Protein 5M04 (pdb70)

Foldseek 3Di:
DFDKFFKAKAKAKEFWAFWAWWAWDFDDDDPPDDGHTFIAKWAWTAFEKEFAAQLFAGPVVCVPHGYYYWYYTHYTDGRNRYTHYTHYHYHYDHAQKWKAFPVVRHTQDHRHDHGDMGTDKGTWAIKGYCNVVPVSDRDIGGTGGIDMTMIMIMGTHAAQEEEFFDPPLCVLLLLVLQAPDFTDMPDAPDDPLQWGKGWGDLDPSQIGIYTYLCSQCPCPPPPRVRNVVNVVVCLSHQEYEYRFALDDPVPDDRLVRSVVRLVVQCVVDVSSSVHHYAYEYEPCVVDDDVVSVVSVVVSCVSNVNDDDHYYAYSVPGRRSSVVVVVSSVSPSVCRRD

Nearest PDB structures (foldseek):
  5m04-assembly1_A  TM=1.003E+00  e=1.164E-77  Escherichia coli DH5[alpha]
  1lnz-assembly1_A  TM=9.015E-01  e=2.359E-41  Bacillus subtilis
  1lnz-assembly2_B  TM=9.063E-01  e=6.166E-40  Bacillus subtilis
  7bl6-assembly1_9  TM=5.003E-01  e=8.149E-52  Escherichia coli K-12
  7o9k-assembly1_G  TM=4.609E-01  e=7.692E-31  Homo sapiens

Radius of gyration: 28.8 Å; Cα contacts (8 Å, |Δi|>4): 887; chains: 1; bounding box: 55×54×91 Å

B-factor: mean 49.39, std 16.77, range [20.0, 138.81]

Secondary structure (DSSP, 8-state):
----EEEEEEEEEEEPPPPPPP---B---SSS-S--B-PPPPPPPPPEEEEE-TT---SGGGGT--EEEPPPPPPPBTTTBPPPPPPPEEEEE-TTEEEEETTT--EEEEE-STT-EEEEEPPPPPPPPGGGG--------PPPPPPEEEEEEEEE---SEEEE--TTSSHHHHHHHH-SB-PEEES-S-SSSPPPEEEEEEETTEEEEEEEHHHHHTTSSS-THHHHHHHHTGGG--EEEEEEESS-TTS--HHHHHHHHHHHHHHH-HHHHTS-EEEEEE-GGGS-HHHHHHHHHHHHHHTT--S--EE--TTT-TTHHHHHHHHHHHHHHS---

Organism: Escherichia coli (strain K12) (NCBI:txid83333)

InterPro domains:
  IPR006073 GTP binding domain [PF01926] (162-284)
  IPR006073 GTP binding domain [PR00326] (162-182)
  IPR006073 GTP binding domain [PR00326] (183-201)
  IPR006073 GTP binding domain [PR00326] (211-226)
  IPR006073 GTP binding domain [PR00326] (228-246)
  IPR006074 GTP1/OBG, conserved site [PS00905] (213-226)
  IPR006169 GTP1/OBG domain [PF01018] (4-157)
  IPR006169 GTP1/OBG domain [PS51883] (1-159)
  IPR014100 GTP-binding protein Obg/CgtA [MF_01454] (2-333)
  IPR014100 GTP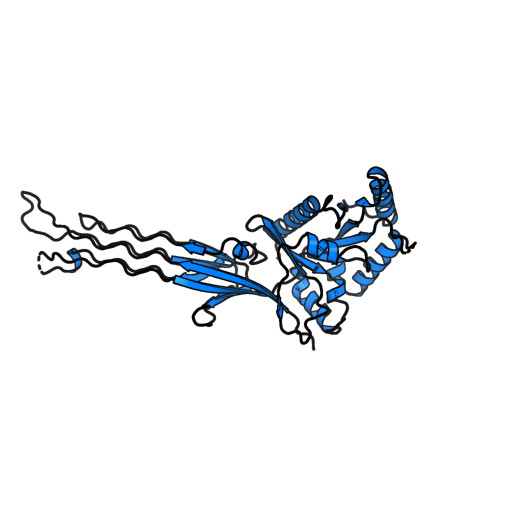-binding protein Obg/CgtA [PIRSF002401] (1-356)
  IPR014100 GTP-binding protein Obg/CgtA [TIGR02729] (3-331)
  IPR027417 P-loop containing nucleoside triphosphate hydrolase [G3DSA:3.40.50.300] (159-339)
  IPR027417 P-loop containing nucleoside triphosphate hydrolase [SSF52540] (151-336)
  IPR031167 OBG-type guanine nucleotide-binding (G) domain [PS51710] (160-333)
  IPR031167 OBG-type guanine nucleotide-binding (G) domain [cd01898] (160-332)
  IPR036726 GTP1/OBG domain superfamily [G3DSA:2.70.210.12] (1-158)
  IPR036726 GTP1/OBG domain superfamily [SSF82051] (2-157)
  IPR045086 OBG-type GTPase [PTHR11702] (2-325)

GO terms:
  GO:0022611 dormancy process (P, IDA)
  GO:0005737 cytoplasm (C, EXP)
  GO:0005515 protein binding (F, IPI)
  GO:0097216 guanosine tetraphosphate binding (F, IDA)
  GO:0005525 GTP binding (F, IDA)
  GO:0005829 cytosol (C, IDA)
  GO:0003924 GTPase activity (F, IDA)
  GO:0032561 guanyl ribonucleotide binding (F, IDA)
  GO:0043023 ribosomal large subunit binding (F, IDA)
  GO:0090071 negative regulation of ribosome biogenesis (P, IDA)
  GO:0000027 ribosomal large subunit assembly (P, IDA)
  GO:0019003 GDP binding (F, IDA)
  GO:0042255 ribosome assembly (P, IMP)
  GO:0007059 chromosome segregation (P, IMP)

CATH classification: 2.70.210.12 (+1 more: 3.40.50.300)

Solvent-accessible surface area: 17486 Å² total; per-residue (Å²): 108,15,103,6,65,16,19,0,52,7,45,3,48,0,18,3,4,64,2,0,34,5,24,59,19,31,128,191,91,181,178,91,128,109,35,12,24,6,1,2,12,6,4,32,0,0,11,0,59,0,33,1,21,97,88,20,22,9,0,2,23,21,75,129,101,108,62,25,146,11,92,109,1,97,71,12,48,56,191,51,67,65,9,138,120,2,157,54,40,53,4,86,0,4,60,41,0,102,0,25,12,76,72,91,54,99,70,56,16,56,0,94,133,90,31,50,106,35,67,2,0,68,2,2,148,64,0,68,0,0,25,142,70,140,139,100,23,153,116,85,52,88,17,61,109,12,49,136,61,83,0,40,0,40,10,89,8,49,10,2,0,0,0,7,4,62,106,127,3,13,25,63,66,4,2,163,62,18,34,49,15,138,3,100,43,24,86,23,114,115,127,86,157,48,21,34,11,0,1,3,73,21,70,88,116,82,9,5,1,1,0,17,1,40,24,12,37,118,35,94,52,23,31,83,34,10,0,107,74,23,46,151,53,13,110,67,1,20,0,0,3,2,2,10,27,0,54,20,168,122,72,63,73,10,19,110,19,1,126,74,19,30,65,106,11,91,186,75,13,121,95,0,15,91,42,58,41,41,1,0,0,4,58,18,68,121,31,86,166,90,77,1,75,102,62,0,94,60,10,0,124,52,43,56,50,173,90,141,44,25,44,1,0,4,88,77,38,111,26,12,138,103,0,5,103,51,1,5,68,47,8,98,122,56,80,50,186

Sequence (337 aa):
GSHMKFVDEASILVVAGDGGNGCVSFRREKYIPKGGPDGGDGGDGGDVWMEADENLNTLIDYRFEKSFRAERGQNGASRDCTGKRGKDVTIKVPVGTRVIDQGTGETMGDMTKHGQRLLVAKGGWHGLGNTRFKSTPRQKTNGTPGDKRELLLELMLLADVGMLGMPNNAGKSTFIRAVSAAKPKVADYPFTTLVPSLGVVRMDNEKSFVVADIPGLIEGAAEGAGLGIRFLKHLERCRVLLHLIDIDPIDGTDPVENARIIISELEKYSQDLATKPRWLVFNKIDLLDKVEAEEKAKAIAEALGWEDKYYLISAASGLGVKDLCWDVMTFIIENPVV

Structure (mmCIF, N/CA/C/O backbone):
data_5M04
#
_entry.id   5M04
#
_cell.length_a   64.590
_cell.length_b   83.000
_cell.length_c   177.460
_cell.angle_alpha   90.00
_cell.angle_beta   90.00
_cell.angle_gamma   90.00
#
_symmetry.space_group_name_H-M   'C 2 2 21'
#
loop_
_entity.id
_entity.type
_entity.pdbx_description
1 polymer 'GTPase ObgE/CgtA'
2 non-polymer "GUANOSINE-5'-DIPHOSPHATE"
3 non-polymer 'MAGNESIUM ION'
4 water water
#
loop_
_atom_site.group_PDB
_atom_site.id
_atom_site.type_symbol
_atom_site.label_atom_id
_atom_site.label_alt_id
_atom_site.label_comp_id
_atom_site.label_asym_id
_atom_site.label_entity_id
_atom_site.label_seq_id
_atom_site.pdbx_PDB_ins_code
_atom_site.Cartn_x
_atom_site.Cartn_y
_atom_site.Cartn_z
_atom_site.occupancy
_atom_site.B_iso_or_equiv
_atom_site.auth_seq_id
_atom_site.auth_comp_id
_atom_site.auth_asym_id
_atom_site.auth_atom_id
_atom_site.pdbx_PDB_model_num
ATOM 1 N N . GLY A 1 18 ? -28.379 32.985 -6.935 1.00 56.04 -2 GLY A N 1
ATOM 2 C CA . GLY A 1 18 ? -27.540 32.498 -5.790 1.00 58.82 -2 GLY A CA 1
ATOM 3 C C . GLY A 1 18 ? -26.035 32.507 -6.078 1.00 54.69 -2 GLY A C 1
ATOM 4 O O . GLY A 1 18 ? -25.573 33.286 -6.923 1.00 58.35 -2 GLY A O 1
ATOM 5 N N . SER A 1 19 ? -25.280 31.642 -5.384 1.00 49.84 -1 SER A N 1
ATOM 6 C CA . SER A 1 19 ? -23.804 31.628 -5.442 1.00 46.18 -1 SER A CA 1
ATOM 7 C C . SER A 1 19 ? -23.235 30.848 -6.613 1.00 47.85 -1 SER A C 1
ATOM 8 O O . SER A 1 19 ? -23.455 29.624 -6.728 1.00 39.76 -1 SER A O 1
ATOM 11 N N . HIS A 1 20 ? -22.465 31.540 -7.466 1.00 41.47 0 HIS A N 1
ATOM 12 C CA . HIS A 1 20 ? -21.815 30.891 -8.601 1.00 40.25 0 HIS A CA 1
ATOM 13 C C . HIS A 1 20 ? -20.295 31.163 -8.755 1.00 36.91 0 HIS A C 1
ATOM 14 O O . HIS A 1 20 ? -19.705 30.605 -9.652 1.00 40.67 0 HIS A O 1
ATOM 21 N N . MET A 1 21 ? -19.693 32.005 -7.911 1.00 32.71 1 MET A N 1
ATOM 22 C CA . MET A 1 21 ? -18.243 32.311 -7.972 1.00 36.77 1 MET A CA 1
ATOM 23 C C . MET A 1 21 ? -17.424 31.040 -8.140 1.00 37.68 1 MET A C 1
ATOM 24 O O . MET A 1 21 ? -17.629 30.094 -7.400 1.00 34.15 1 MET A O 1
ATOM 29 N N . LYS A 1 22 ? -16.497 31.044 -9.108 1.00 40.72 2 LYS A N 1
ATOM 30 C CA . LYS A 1 22 ? -15.543 29.939 -9.384 1.00 39.72 2 LYS A CA 1
ATOM 31 C C . LYS A 1 22 ? -14.169 30.556 -9.515 1.00 38.26 2 LYS A C 1
ATOM 32 O O . LYS A 1 22 ? -14.018 31.722 -9.922 1.00 36.03 2 LYS A O 1
ATOM 38 N N . PHE A 1 23 ? -13.161 29.780 -9.180 1.00 34.11 3 PHE A N 1
ATOM 39 C CA . PHE A 1 23 ? -11.769 30.189 -9.423 1.00 33.06 3 PHE A CA 1
ATOM 40 C C . PHE A 1 23 ? -11.184 29.332 -10.507 1.00 35.10 3 PHE A C 1
ATOM 41 O O . PHE A 1 23 ? -11.253 28.085 -10.457 1.00 37.08 3 PHE A O 1
ATOM 49 N N . VAL A 1 24 ? -10.695 29.991 -11.550 1.00 33.24 4 VAL A N 1
ATOM 50 C CA . VAL A 1 24 ? -10.227 29.310 -12.762 1.00 37.39 4 VAL A CA 1
ATOM 51 C C . VAL A 1 24 ? -8.719 29.548 -12.973 1.00 35.91 4 VAL A C 1
ATOM 52 O O . VAL A 1 24 ? -8.255 30.680 -12.999 1.00 36.94 4 VAL A O 1
ATOM 56 N N . ASP A 1 25 ? -7.974 28.461 -13.045 1.00 33.68 5 ASP A N 1
ATOM 57 C CA . ASP A 1 25 ? -6.553 28.502 -13.394 1.00 34.51 5 ASP A CA 1
ATOM 58 C C . ASP A 1 25 ? -6.503 28.452 -14.931 1.00 37.79 5 ASP A C 1
ATOM 59 O O . ASP A 1 25 ? -7.217 27.639 -15.533 1.00 35.32 5 ASP A O 1
ATOM 64 N N . GLU A 1 26 ? -5.684 29.306 -15.541 1.00 38.46 6 GLU A N 1
ATOM 65 C CA . GLU A 1 26 ? -5.522 29.360 -17.009 1.00 42.02 6 GLU A CA 1
ATOM 66 C C . GLU A 1 26 ? -4.057 29.369 -17.417 1.00 43.77 6 GLU A C 1
ATOM 67 O O . GLU A 1 26 ? -3.207 29.941 -16.706 1.00 43.08 6 GLU A O 1
ATOM 73 N N . ALA A 1 27 ? -3.763 28.712 -18.546 1.00 38.44 7 ALA A N 1
ATOM 74 C CA . ALA A 1 27 ? -2.463 28.797 -19.164 1.00 33.97 7 ALA A CA 1
ATOM 75 C C . ALA A 1 27 ? -2.641 28.696 -20.707 1.00 34.80 7 ALA A C 1
ATOM 76 O O . ALA A 1 27 ? -3.572 28.052 -21.204 1.00 33.58 7 ALA A O 1
ATOM 78 N N . SER A 1 28 ? -1.770 29.405 -21.422 1.00 36.40 8 SER A N 1
ATOM 79 C CA . SER A 1 28 ? -1.668 29.358 -22.895 1.00 32.76 8 SER A CA 1
ATOM 80 C C . SER A 1 28 ? -0.352 28.814 -23.263 1.00 33.96 8 SER A C 1
ATOM 81 O O . SER A 1 28 ? 0.688 29.325 -22.799 1.00 35.15 8 SER A O 1
ATOM 84 N N . ILE A 1 29 ? -0.336 27.762 -24.093 1.00 32.51 9 ILE A N 1
ATOM 85 C CA . ILE A 1 29 ? 0.903 27.124 -24.466 1.00 31.16 9 ILE A CA 1
ATOM 86 C C . ILE A 1 29 ? 0.888 26.858 -25.968 1.00 29.62 9 ILE A C 1
ATOM 87 O O . ILE A 1 29 ? -0.194 26.849 -26.579 1.00 33.04 9 ILE A O 1
ATOM 92 N N . LEU A 1 30 ? 2.077 26.622 -26.487 1.00 29.97 10 LEU A N 1
ATOM 93 C CA . LEU A 1 30 ? 2.272 26.288 -27.902 1.00 33.34 10 LEU A CA 1
ATOM 94 C C . LEU A 1 30 ? 2.717 24.833 -28.015 1.00 32.98 10 LEU A C 1
ATOM 95 O O . LEU A 1 30 ? 3.671 24.424 -27.371 1.00 37.48 10 LEU A O 1
ATOM 100 N N . VAL A 1 31 ? 2.036 24.084 -28.869 1.00 32.46 11 VAL A N 1
ATOM 101 C CA . VAL A 1 31 ? 2.411 22.710 -29.141 1.00 33.02 11 VAL A CA 1
ATOM 102 C C . VAL A 1 31 ? 2.741 22.558 -30.650 1.00 33.84 11 VAL A C 1
ATOM 103 O O . VAL A 1 31 ? 2.024 23.073 -31.511 1.00 36.11 11 VAL A O 1
ATOM 107 N N . VAL A 1 32 ? 3.844 21.891 -30.936 1.00 35.90 12 VAL A N 1
ATOM 108 C CA . VAL A 1 32 ? 4.321 21.750 -32.321 1.00 38.19 12 VAL A CA 1
ATOM 109 C C . VAL A 1 32 ? 4.746 20.309 -32.511 1.00 34.79 12 VAL A C 1
ATOM 110 O O . VAL A 1 32 ? 5.704 19.865 -31.920 1.00 38.41 12 VAL A O 1
ATOM 114 N N . ALA A 1 33 ? 4.015 19.588 -33.352 1.00 35.14 13 ALA A N 1
ATOM 115 C CA . ALA A 1 33 ? 4.377 18.215 -33.668 1.00 36.17 13 ALA A CA 1
ATOM 116 C C . ALA A 1 33 ? 5.550 18.216 -34.636 1.00 41.88 13 ALA A C 1
ATOM 117 O O . ALA A 1 33 ? 5.868 19.237 -35.266 1.00 41.70 13 ALA A O 1
ATOM 119 N N . GLY A 1 34 ? 6.181 17.062 -34.783 1.00 42.09 14 GLY A N 1
ATOM 120 C CA . GLY A 1 34 ? 7.338 16.952 -35.659 1.00 42.99 14 GLY A CA 1
ATOM 121 C C . GLY A 1 34 ? 6.899 16.888 -37.118 1.00 38.16 14 GLY A C 1
ATOM 122 O O . GLY A 1 34 ? 5.791 16.466 -37.401 1.00 37.55 14 GLY A O 1
ATOM 123 N N . ASP A 1 35 ? 7.752 17.360 -38.018 1.00 39.18 15 ASP A N 1
ATOM 124 C CA . ASP A 1 35 ? 7.513 17.174 -39.472 1.00 39.59 15 ASP A CA 1
ATOM 125 C C . ASP A 1 35 ? 7.829 15.717 -39.864 1.00 40.35 15 ASP A C 1
ATOM 126 O O . ASP A 1 35 ? 8.652 15.049 -39.233 1.00 41.25 15 ASP A O 1
ATOM 131 N N . GLY A 1 36 ? 7.176 15.243 -40.914 1.00 42.54 16 GLY A N 1
ATOM 132 C CA . GLY A 1 36 ? 7.560 13.973 -41.552 1.00 45.22 16 GLY A CA 1
ATOM 133 C C . GLY A 1 36 ? 8.994 14.022 -42.062 1.00 40.42 16 GLY A C 1
ATOM 134 O O . GLY A 1 36 ? 9.480 15.064 -42.429 1.00 39.34 16 GLY A O 1
ATOM 135 N N . GLY A 1 37 ? 9.677 12.890 -42.055 1.00 43.86 17 GLY A N 1
ATOM 136 C CA . GLY A 1 37 ? 10.983 12.771 -42.711 1.00 40.66 17 GLY A CA 1
ATOM 137 C C . GLY A 1 37 ? 10.751 12.642 -44.199 1.00 43.97 17 GLY A C 1
ATOM 138 O O . GLY A 1 37 ? 9.673 12.262 -44.638 1.00 42.98 17 GLY A O 1
ATOM 139 N N . ASN A 1 38 ? 11.773 12.946 -44.976 1.00 45.01 18 ASN A N 1
ATOM 140 C CA . ASN A 1 38 ? 11.645 12.950 -46.433 1.00 46.77 18 ASN A CA 1
ATOM 141 C C . ASN A 1 38 ? 11.915 11.585 -47.063 1.00 48.55 18 ASN A C 1
ATOM 142 O O . ASN A 1 38 ? 12.624 10.735 -46.510 1.00 46.92 18 ASN A O 1
ATOM 147 N N . GLY A 1 39 ? 11.337 11.376 -48.236 1.00 50.33 19 GLY A N 1
ATOM 148 C CA . GLY A 1 39 ? 11.642 10.200 -49.034 1.00 47.69 19 GLY A CA 1
ATOM 149 C C . GL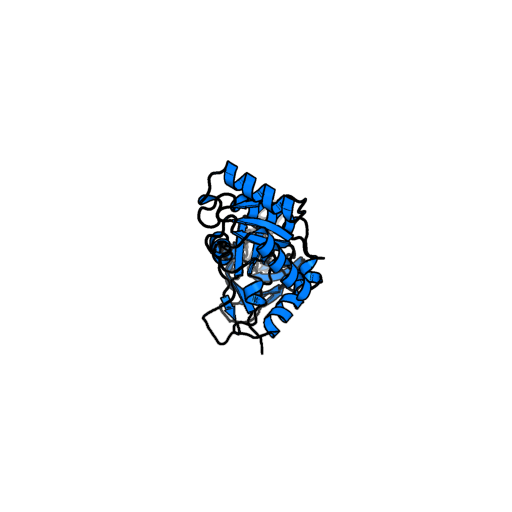Y A 1 39 ? 13.034 10.336 -49.629 1.00 49.80 19 GLY A C 1
ATOM 150 O O . GLY A 1 39 ? 13.610 11.437 -49.710 1.00 48.81 19 GLY A O 1
ATOM 151 N N . CYS A 1 40 ? 13.559 9.185 -50.033 1.00 54.83 20 CYS A N 1
ATOM 152 C CA . CYS A 1 40 ? 14.884 9.058 -50.590 1.00 54.78 20 CYS A CA 1
ATOM 153 C C . CYS A 1 40 ? 14.830 8.573 -52.052 1.00 47.92 20 CYS A C 1
ATOM 154 O O . CYS A 1 40 ? 14.003 7.734 -52.391 1.00 50.29 20 CYS A O 1
ATOM 157 N N . VAL A 1 41 ? 15.735 9.079 -52.887 1.00 52.80 21 VAL A N 1
ATOM 158 C CA . VAL A 1 41 ? 15.971 8.516 -54.247 1.00 60.89 21 VAL A CA 1
ATOM 159 C C . VAL A 1 41 ? 17.251 7.665 -54.302 1.00 62.69 21 VAL A C 1
ATOM 160 O O . VAL A 1 41 ? 18.357 8.208 -54.190 1.00 58.48 21 VAL A O 1
ATOM 164 N N . SER A 1 42 ? 17.100 6.357 -54.514 1.00 65.73 22 SER A N 1
ATOM 165 C CA . SER A 1 42 ? 18.243 5.467 -54.702 1.00 65.64 22 SER A CA 1
ATOM 166 C C . SER A 1 42 ? 17.933 4.276 -55.610 1.00 63.74 22 SER A C 1
ATOM 167 O O . SER A 1 42 ? 16.772 3.868 -55.768 1.00 55.23 22 SER A O 1
ATOM 170 N N . PHE A 1 43 ? 19.002 3.673 -56.147 1.00 68.14 23 PHE A N 1
ATOM 171 C CA . PHE A 1 43 ? 18.911 2.431 -56.944 1.00 63.47 23 PHE A CA 1
ATOM 172 C C . PHE A 1 43 ? 19.957 1.383 -56.538 1.00 65.86 23 PHE A C 1
ATOM 173 O O . PHE A 1 43 ? 21.091 1.742 -56.272 1.00 65.41 23 PHE A O 1
ATOM 181 N N . ARG A 1 44 ? 19.569 0.100 -56.503 1.00 72.46 24 ARG A N 1
ATOM 182 C CA . ARG A 1 44 ? 20.527 -1.028 -56.398 1.00 81.40 24 ARG A CA 1
ATOM 183 C C . ARG A 1 44 ? 21.259 -1.180 -57.753 1.00 76.96 24 ARG A C 1
ATOM 184 O O . ARG A 1 44 ? 20.648 -1.551 -58.743 1.00 64.71 24 ARG A O 1
ATOM 192 N N . ARG A 1 45 ? 22.543 -0.818 -57.787 1.00 79.49 25 ARG A N 1
ATOM 193 C CA . ARG A 1 45 ? 23.412 -1.015 -58.942 1.00 75.53 25 ARG A CA 1
ATOM 194 C C . ARG A 1 45 ? 24.483 -2.039 -58.521 1.00 79.57 25 ARG A C 1
ATOM 195 O O . ARG A 1 45 ? 25.582 -1.653 -58.141 1.00 86.82 25 ARG A O 1
ATOM 203 N N . GLU A 1 46 ? 24.145 -3.332 -58.541 1.00 70.32 26 GLU A N 1
ATOM 204 C CA . GLU A 1 46 ? 25.098 -4.404 -58.172 1.00 77.43 26 GLU A CA 1
ATOM 205 C C . GLU A 1 46 ? 25.518 -5.214 -59.420 1.00 69.34 26 GLU A C 1
ATOM 206 O O . GLU A 1 46 ? 24.718 -5.440 -60.319 1.00 69.55 26 GLU A O 1
ATOM 212 N N . LYS A 1 47 ? 26.773 -5.654 -59.444 1.00 71.37 27 LYS A N 1
ATOM 213 C CA . LYS A 1 47 ? 27.445 -6.160 -60.676 1.00 70.69 27 LYS A CA 1
ATOM 214 C C . LYS A 1 47 ? 26.809 -7.378 -61.411 1.00 70.95 27 LYS A C 1
ATOM 215 O O . LYS A 1 47 ? 26.715 -7.374 -62.652 1.00 68.18 27 LYS A O 1
ATOM 221 N N . TYR A 1 48 ? 26.402 -8.407 -60.664 1.00 62.48 28 TYR A N 1
ATOM 222 C CA . TYR A 1 48 ? 25.736 -9.623 -61.226 1.00 68.05 28 TYR A CA 1
ATOM 223 C C . TYR A 1 48 ? 24.259 -9.771 -60.829 1.00 78.25 28 TYR A C 1
ATOM 224 O O . TYR A 1 48 ? 23.612 -10.748 -61.195 1.00 82.92 28 TYR A O 1
ATOM 233 N N . ILE A 1 49 ? 23.744 -8.798 -60.079 1.00 98.43 29 ILE A N 1
ATOM 234 C CA . ILE A 1 49 ? 22.339 -8.719 -59.701 1.00 108.34 29 ILE A CA 1
ATOM 235 C C . ILE A 1 49 ? 21.768 -7.767 -60.784 1.00 115.73 29 ILE A C 1
ATOM 236 O O . ILE A 1 49 ? 21.954 -6.553 -60.702 1.00 112.71 29 ILE A O 1
ATOM 241 N N . PRO A 1 50 ? 21.087 -8.319 -61.814 1.00 132.40 30 PRO A N 1
ATOM 242 C CA . PRO A 1 50 ? 21.031 -7.730 -63.178 1.00 136.80 30 PRO A CA 1
ATOM 243 C C . PRO A 1 50 ? 20.357 -6.354 -63.432 1.00 138.81 30 PRO A C 1
ATOM 244 O O . PRO A 1 50 ? 20.833 -5.621 -64.306 1.00 137.54 30 PRO A O 1
ATOM 248 N N . LYS A 1 51 ? 19.280 -6.014 -62.714 1.00 138.13 31 LYS A N 1
ATOM 249 C CA . LYS A 1 51 ? 18.430 -4.835 -63.057 1.00 136.17 31 LYS A CA 1
ATOM 250 C C . LYS A 1 51 ? 18.867 -3.469 -62.472 1.00 129.27 31 LYS A C 1
ATOM 251 O O . LYS A 1 51 ? 19.816 -3.384 -61.693 1.00 127.89 31 LYS A O 1
ATOM 257 N N . GLY A 1 52 ? 18.158 -2.411 -62.885 1.00 126.79 32 GLY A N 1
ATOM 258 C CA . GLY A 1 52 ? 18.318 -1.053 -62.343 1.00 117.62 32 GLY A CA 1
ATOM 259 C C . GLY A 1 52 ? 17.795 -0.939 -60.917 1.00 113.30 32 GLY A C 1
ATOM 260 O O . GLY A 1 52 ? 18.532 -0.535 -60.032 1.00 114.45 32 GLY A O 1
ATOM 261 N N . GLY A 1 53 ? 16.518 -1.271 -60.709 1.00 106.45 33 GLY A N 1
ATOM 262 C CA . GLY A 1 53 ? 15.940 -1.477 -59.370 1.00 97.98 33 GLY A CA 1
ATOM 263 C C . GLY A 1 53 ? 15.859 -0.238 -58.479 1.00 90.63 33 GLY A C 1
ATOM 264 O O . GLY A 1 53 ? 16.862 0.142 -57.879 1.00 88.84 33 GLY A O 1
ATOM 265 N N . PRO A 1 54 ? 14.673 0.396 -58.369 1.00 83.04 34 PRO A N 1
ATOM 266 C CA . PRO A 1 54 ? 14.559 1.510 -57.406 1.00 84.15 34 PRO A CA 1
ATOM 267 C C . PRO A 1 54 ? 14.620 0.998 -55.959 1.00 74.94 34 PRO A C 1
ATOM 268 O O . PRO A 1 54 ? 14.001 -0.027 -55.647 1.00 69.10 34 PRO A O 1
ATOM 272 N N . ASP A 1 55 ? 15.368 1.682 -55.088 1.00 77.60 35 ASP A N 1
ATOM 273 C CA . ASP A 1 55 ? 15.487 1.234 -53.677 1.00 76.85 35 ASP A CA 1
ATOM 274 C C . ASP A 1 55 ? 15.525 2.324 -52.551 1.00 74.79 35 ASP A C 1
ATOM 275 O O . ASP A 1 55 ? 15.939 2.035 -51.418 1.00 64.79 35 ASP A O 1
ATOM 280 N N . GLY A 1 56 ? 15.069 3.544 -52.857 1.00 70.88 36 GLY A N 1
ATOM 281 C CA . GLY A 1 56 ? 14.979 4.632 -51.869 1.00 66.67 36 GLY A CA 1
ATOM 282 C C . GLY A 1 56 ? 13.830 4.389 -50.891 1.00 62.09 36 GLY A C 1
ATOM 283 O O . GLY A 1 56 ? 12.703 4.055 -51.297 1.00 54.47 36 GLY A O 1
ATOM 284 N N . GLY A 1 57 ? 14.121 4.518 -49.600 1.00 57.69 37 GLY A N 1
ATOM 285 C CA . GLY A 1 57 ? 13.117 4.281 -48.567 1.00 59.99 37 GLY A CA 1
ATOM 286 C C . GLY A 1 57 ? 12.255 5.511 -48.311 1.00 57.31 37 GLY A C 1
ATOM 287 O O . GLY A 1 57 ? 12.632 6.648 -48.642 1.00 44.94 37 GLY A O 1
ATOM 288 N N . ASP A 1 58 ? 11.090 5.254 -47.725 1.00 58.72 38 ASP A N 1
ATOM 289 C CA . ASP A 1 58 ? 10.214 6.303 -47.202 1.00 54.23 38 ASP A CA 1
ATOM 290 C C . ASP A 1 58 ? 10.834 6.946 -45.968 1.00 54.21 38 ASP A C 1
ATOM 291 O O . ASP A 1 58 ? 11.605 6.316 -45.255 1.00 52.08 38 ASP A O 1
ATOM 296 N N . GLY A 1 59 ? 10.506 8.215 -45.728 1.00 51.63 39 GLY A N 1
ATOM 297 C CA . GLY A 1 59 ? 10.763 8.843 -44.444 1.00 49.57 39 GLY A CA 1
ATOM 298 C C . GLY A 1 59 ? 9.987 8.199 -43.304 1.00 47.72 39 GLY A C 1
ATOM 299 O O . GLY A 1 59 ? 9.144 7.316 -43.500 1.00 51.87 39 GLY A O 1
ATOM 300 N N . GLY A 1 60 ? 10.299 8.651 -42.092 1.00 49.60 40 GLY A N 1
ATOM 301 C CA . GLY A 1 60 ? 9.486 8.369 -40.911 1.00 46.98 40 GLY A CA 1
ATOM 302 C C . GLY A 1 60 ? 8.459 9.476 -40.657 1.00 43.06 40 GLY A C 1
ATOM 303 O O . GLY A 1 60 ? 8.698 10.643 -41.003 1.00 44.52 40 GLY A O 1
ATOM 304 N N . ASP A 1 61 ? 7.320 9.099 -40.069 1.00 46.02 41 ASP A N 1
ATOM 305 C CA . ASP A 1 61 ? 6.288 10.066 -39.644 1.00 50.09 41 ASP A CA 1
ATOM 306 C C . ASP A 1 61 ? 6.856 10.949 -38.544 1.00 48.99 41 ASP A C 1
ATOM 307 O O . ASP A 1 61 ? 7.804 10.550 -37.869 1.00 48.24 41 ASP A O 1
ATOM 312 N N . GLY A 1 62 ? 6.308 12.160 -38.386 1.00 43.94 42 GLY A N 1
ATOM 313 C CA . GLY A 1 62 ? 6.759 13.033 -37.323 1.00 39.91 42 GLY A CA 1
ATOM 314 C C . GLY A 1 62 ? 6.160 12.640 -35.968 1.00 39.02 42 GLY A C 1
ATOM 315 O O . GLY A 1 62 ? 5.114 11.987 -35.907 1.00 40.87 42 GLY A O 1
ATOM 316 N N . GLY A 1 63 ? 6.794 13.073 -34.887 1.00 44.30 43 GLY A N 1
ATOM 317 C CA . GLY A 1 63 ? 6.266 12.794 -33.540 1.00 43.48 43 GLY A CA 1
ATOM 318 C C . GLY A 1 63 ? 5.046 13.659 -33.221 1.00 44.03 43 GLY A C 1
ATOM 319 O O . GLY A 1 63 ? 4.920 14.793 -33.723 1.00 44.25 43 GLY A O 1
ATOM 320 N N . ASP A 1 64 ? 4.171 13.109 -32.385 1.00 37.82 44 ASP A N 1
ATOM 321 C CA . ASP A 1 64 ? 2.925 13.721 -31.969 1.00 39.61 44 ASP A CA 1
ATOM 322 C C . ASP A 1 64 ? 3.092 14.458 -30.627 1.00 40.52 44 ASP A C 1
ATOM 323 O O . ASP A 1 64 ? 4.097 14.246 -29.904 1.00 41.08 44 ASP A O 1
ATOM 328 N N . VAL A 1 65 ? 2.158 15.364 -30.336 1.00 39.86 45 VAL A N 1
ATOM 329 C CA . VAL A 1 65 ? 2.048 15.975 -28.991 1.00 39.90 45 VAL A CA 1
ATOM 330 C C . VAL A 1 65 ? 0.729 15.530 -28.387 1.00 37.06 45 VAL A C 1
ATOM 331 O O . VAL A 1 65 ? -0.333 15.696 -28.982 1.00 39.25 45 VAL A O 1
ATOM 335 N N . TRP A 1 66 ? 0.816 14.946 -27.189 1.00 40.04 46 TRP A N 1
ATOM 336 C CA . TRP A 1 66 ? -0.302 14.431 -26.439 1.00 38.02 46 TRP A CA 1
ATOM 337 C C . TRP A 1 66 ? -0.390 15.172 -25.106 1.00 37.90 46 TRP A C 1
ATOM 338 O O . TRP A 1 66 ? 0.647 15.422 -24.483 1.00 40.79 46 TRP A O 1
ATOM 349 N N . MET A 1 67 ? -1.608 15.437 -24.655 1.00 37.32 47 MET A N 1
ATOM 350 C CA . MET A 1 67 ? -1.880 15.805 -23.254 1.00 41.94 47 MET A CA 1
ATOM 351 C C . MET A 1 67 ? -2.369 14.562 -22.499 1.00 38.52 47 MET A C 1
ATOM 352 O O . MET A 1 67 ? -3.213 13.832 -23.020 1.00 39.11 47 MET A O 1
ATOM 357 N N . GLU A 1 68 ? -1.945 14.393 -21.245 1.00 37.98 48 GLU A N 1
ATOM 358 C CA . GLU A 1 68 ? -2.317 13.241 -20.419 1.00 37.92 48 GLU A CA 1
ATOM 359 C C . GLU A 1 68 ? -2.700 13.735 -19.017 1.00 39.50 48 GLU A C 1
ATOM 360 O O . GLU A 1 68 ? -1.991 14.571 -18.439 1.00 39.56 48 GLU A O 1
ATOM 366 N N . ALA A 1 69 ? -3.879 13.343 -18.543 1.00 39.15 49 ALA A N 1
ATOM 367 C CA . ALA A 1 69 ? -4.376 13.724 -17.221 1.00 39.32 49 ALA A CA 1
ATOM 368 C C . ALA A 1 69 ? -3.580 12.967 -16.155 1.00 44.00 49 ALA A C 1
ATOM 369 O O . ALA A 1 69 ? -3.275 11.750 -16.308 1.00 43.11 49 ALA A O 1
ATOM 371 N N . ASP A 1 70 ? -3.210 13.681 -15.087 1.00 41.04 50 ASP A N 1
ATOM 372 C CA . ASP A 1 70 ? -2.387 13.091 -14.005 1.00 42.90 50 ASP A CA 1
ATOM 373 C C . ASP A 1 70 ? -2.985 13.580 -12.707 1.00 43.34 50 ASP A C 1
ATOM 374 O O . ASP A 1 70 ? -2.934 14.766 -12.409 1.00 36.24 50 ASP A O 1
ATOM 379 N N . GLU A 1 71 ? -3.525 12.644 -11.935 1.00 42.08 51 GLU A N 1
ATOM 380 C CA . GLU A 1 71 ? -4.259 12.904 -10.689 1.00 44.66 51 GLU A CA 1
ATOM 381 C C . GLU A 1 71 ? -3.347 13.469 -9.598 1.00 41.06 51 GLU A C 1
ATOM 382 O O . GLU A 1 71 ? -3.848 14.091 -8.680 1.00 48.60 51 GLU A O 1
ATOM 388 N N . ASN A 1 72 ? -2.037 13.280 -9.725 1.00 45.55 52 ASN A N 1
ATOM 389 C CA . ASN A 1 72 ? -1.056 13.849 -8.801 1.00 51.30 52 ASN A CA 1
ATOM 390 C C . ASN A 1 72 ? -0.744 15.319 -9.037 1.00 52.49 52 ASN A C 1
ATOM 391 O O . ASN A 1 72 ? -0.126 15.927 -8.187 1.00 48.79 52 ASN A O 1
ATOM 396 N N . LEU A 1 73 ? -1.109 15.886 -10.182 1.00 40.88 53 LEU A N 1
ATOM 397 C CA . LEU A 1 73 ? -0.954 17.344 -10.342 1.00 39.49 53 LEU A CA 1
ATOM 398 C C . LEU A 1 73 ? -2.145 18.111 -9.800 1.00 35.48 53 LEU A C 1
ATOM 399 O O . LEU A 1 73 ? -3.332 17.702 -9.940 1.00 38.34 53 LEU A O 1
ATOM 404 N N . ASN A 1 74 ? -1.883 19.280 -9.225 1.00 32.13 54 ASN A N 1
ATOM 405 C CA . ASN A 1 74 ? -2.941 20.075 -8.598 1.00 35.80 54 ASN A CA 1
ATOM 406 C C . ASN A 1 74 ? -3.297 21.331 -9.342 1.00 34.15 54 ASN A C 1
ATOM 407 O O . ASN A 1 74 ? -4.400 21.887 -9.186 1.00 32.81 54 ASN A O 1
ATOM 412 N N . THR A 1 75 ? -2.358 21.848 -10.112 1.00 29.96 55 THR A N 1
ATOM 413 C CA . THR A 1 75 ? -2.574 23.124 -10.798 1.00 30.53 55 THR A CA 1
ATOM 414 C C . THR A 1 75 ? -1.860 23.149 -12.174 1.00 29.49 55 THR A C 1
ATOM 415 O O . THR A 1 75 ? -1.075 22.247 -12.494 1.00 35.07 55 THR A O 1
ATOM 419 N N . LEU A 1 76 ? -2.092 24.207 -12.924 1.00 32.01 56 LEU A N 1
ATOM 420 C CA . LEU A 1 76 ? -1.460 24.416 -14.254 1.00 32.96 56 LEU A CA 1
ATOM 421 C C . LEU A 1 76 ? -0.277 25.392 -14.145 1.00 33.19 56 LEU A C 1
ATOM 422 O O . LEU A 1 76 ? 0.189 25.847 -15.161 1.00 32.43 56 LEU A O 1
ATOM 427 N N . ILE A 1 77 ? 0.218 25.644 -12.917 1.00 31.89 57 ILE A N 1
ATOM 428 C CA . ILE A 1 77 ? 1.215 26.671 -12.671 1.00 32.67 57 ILE A CA 1
ATOM 429 C C . ILE A 1 77 ? 2.509 26.469 -13.478 1.00 30.93 57 ILE A C 1
ATOM 430 O O . ILE A 1 77 ? 3.145 27.467 -13.882 1.00 31.19 57 ILE A O 1
ATOM 435 N N . ASP A 1 78 ? 2.910 25.234 -13.747 1.00 31.69 58 ASP A N 1
ATOM 436 C CA . ASP A 1 78 ? 4.192 25.028 -14.464 1.00 34.36 58 ASP A CA 1
ATOM 437 C C . ASP A 1 78 ? 4.103 25.576 -15.896 1.00 33.70 58 ASP A C 1
ATOM 438 O O . ASP A 1 78 ? 5.131 25.972 -16.458 1.00 36.18 58 ASP A O 1
ATOM 443 N N . TYR A 1 79 ? 2.883 25.654 -16.454 1.00 32.63 59 TYR A N 1
ATOM 444 C CA . TYR A 1 79 ? 2.655 26.162 -17.839 1.00 33.00 59 TYR A CA 1
ATOM 445 C C . TYR A 1 79 ? 2.590 27.672 -17.916 1.00 35.19 59 TYR A C 1
ATOM 446 O O . TYR A 1 79 ? 2.333 28.223 -18.973 1.00 37.05 59 TYR A O 1
ATOM 455 N N . ARG A 1 80 ? 2.811 28.345 -16.808 1.00 38.90 60 ARG A N 1
ATOM 456 C CA . ARG A 1 80 ? 3.046 29.786 -16.907 1.00 45.07 60 ARG A CA 1
ATOM 457 C C . ARG A 1 80 ? 4.506 30.040 -17.213 1.00 45.86 60 ARG A C 1
ATOM 458 O O . ARG A 1 80 ? 4.832 31.116 -17.650 1.00 44.86 60 ARG A O 1
ATOM 466 N N . PHE A 1 81 ? 5.362 29.043 -17.006 1.00 47.95 61 PHE A N 1
ATOM 467 C CA . PHE A 1 81 ? 6.784 29.221 -17.090 1.00 55.70 61 PHE A CA 1
ATOM 468 C C . PHE A 1 81 ? 7.352 28.474 -18.291 1.00 58.27 61 PHE A C 1
ATOM 469 O O . PHE A 1 81 ? 8.099 29.071 -19.053 1.00 58.71 61 PHE A O 1
ATOM 477 N N . GLU A 1 82 ? 7.018 27.197 -18.486 1.00 48.17 62 GLU A N 1
ATOM 478 C CA . GLU A 1 82 ? 7.329 26.567 -19.761 1.00 52.22 62 GLU A CA 1
ATOM 479 C C . GLU A 1 82 ? 6.068 26.505 -20.615 1.00 48.55 62 GLU A C 1
ATOM 480 O O . GLU A 1 82 ? 5.063 25.931 -20.224 1.00 44.55 62 GLU A O 1
ATOM 486 N N . LYS A 1 83 ? 6.150 27.154 -21.770 1.00 39.79 63 LYS A N 1
ATOM 487 C CA . LYS A 1 83 ? 5.027 27.499 -22.554 1.00 44.07 63 LYS A CA 1
ATOM 488 C C . LYS A 1 83 ? 5.087 26.905 -23.956 1.00 39.23 63 LYS A C 1
ATOM 489 O O . LYS A 1 83 ? 4.154 27.083 -24.646 1.00 39.49 63 LYS A O 1
ATOM 495 N N . SER A 1 84 ? 6.152 26.188 -24.335 1.00 41.89 64 SER A N 1
ATOM 496 C CA . SER A 1 84 ? 6.372 25.768 -25.701 1.00 43.53 64 SER A CA 1
ATOM 497 C C . SER A 1 84 ? 6.880 24.336 -25.695 1.00 39.79 64 SER A C 1
ATOM 498 O O . SER A 1 84 ? 7.803 23.973 -24.983 1.00 39.65 64 SER A O 1
ATOM 501 N N . PHE A 1 85 ? 6.268 23.522 -26.500 1.00 36.74 65 PHE A N 1
ATOM 502 C CA . PHE A 1 85 ? 6.562 22.070 -26.544 1.00 35.75 65 PHE A CA 1
ATOM 503 C C . PHE A 1 85 ? 6.704 21.670 -28.034 1.00 38.93 65 PHE A C 1
ATOM 504 O O . PHE A 1 85 ? 5.905 22.106 -28.877 1.00 37.83 65 PHE A O 1
ATOM 512 N N . ARG A 1 86 ? 7.742 20.895 -28.333 1.00 39.22 66 ARG A N 1
ATOM 513 C CA . ARG A 1 86 ? 8.116 20.506 -29.703 1.00 42.95 66 ARG A CA 1
ATOM 514 C C . ARG A 1 86 ? 8.471 19.042 -29.784 1.00 42.19 66 ARG A C 1
ATOM 515 O O . ARG A 1 86 ? 9.490 18.646 -29.229 1.00 43.78 66 ARG A O 1
ATOM 523 N N . ALA A 1 87 ? 7.654 18.243 -30.462 1.00 39.99 67 ALA A N 1
ATOM 524 C CA . ALA A 1 87 ? 8.023 16.839 -30.753 1.00 42.60 67 ALA A CA 1
ATOM 525 C C . ALA A 1 87 ? 9.032 16.744 -31.930 1.00 46.30 67 ALA A C 1
ATOM 526 O O . ALA A 1 87 ? 9.270 17.716 -32.638 1.00 46.48 67 ALA A O 1
ATOM 528 N N . GLU A 1 88 ? 9.591 15.556 -32.134 1.00 46.25 68 GLU A N 1
ATOM 529 C CA . GLU A 1 88 ? 10.781 15.355 -32.961 1.00 48.40 68 GLU A CA 1
ATOM 530 C C . GLU A 1 88 ? 10.397 15.058 -34.418 1.00 43.70 68 GLU A C 1
ATOM 531 O O . GLU A 1 88 ? 9.432 14.347 -34.684 1.00 45.21 68 GLU A O 1
ATOM 537 N N . ARG A 1 89 ? 11.130 15.654 -35.344 1.00 45.68 69 ARG A N 1
ATOM 538 C CA . ARG A 1 89 ? 11.006 15.360 -36.770 1.00 47.82 69 ARG A CA 1
ATOM 539 C C . ARG A 1 89 ? 11.306 13.895 -37.072 1.00 48.98 69 ARG A C 1
ATOM 540 O O . ARG A 1 89 ? 12.203 13.310 -36.477 1.00 49.21 69 ARG A O 1
ATOM 548 N N . GLY A 1 90 ? 10.549 13.314 -37.998 1.00 48.82 70 GLY A N 1
ATOM 549 C CA . GLY A 1 90 ? 10.842 11.971 -38.516 1.00 52.15 70 GLY A CA 1
ATOM 550 C C . GLY A 1 90 ? 12.170 11.928 -39.264 1.00 50.04 70 GLY A C 1
ATOM 551 O O . GLY A 1 90 ? 12.673 12.945 -39.744 1.00 49.83 70 GLY A O 1
ATOM 552 N N . GLN A 1 91 ? 12.743 10.738 -39.358 1.00 53.96 71 GLN A N 1
ATOM 553 C CA . GLN A 1 91 ? 14.022 10.558 -40.044 1.00 57.58 71 GLN A CA 1
ATOM 554 C C . GLN A 1 91 ? 13.817 10.445 -41.568 1.00 55.57 71 GLN A C 1
ATOM 555 O O . GLN A 1 91 ? 12.819 9.877 -42.026 1.00 50.83 71 GLN A O 1
ATOM 561 N N . ASN A 1 92 ? 14.765 10.958 -42.340 1.00 53.57 72 ASN A N 1
ATOM 562 C CA . ASN A 1 92 ? 14.791 10.675 -43.769 1.00 53.76 72 ASN A CA 1
ATOM 563 C C . ASN A 1 92 ? 14.975 9.191 -44.097 1.00 56.82 72 ASN A C 1
ATOM 564 O O . ASN A 1 92 ? 15.524 8.415 -43.306 1.00 62.17 72 ASN A O 1
ATOM 569 N N . GLY A 1 93 ? 14.456 8.808 -45.261 1.00 57.08 73 GLY A N 1
ATOM 570 C CA . GLY A 1 93 ? 14.699 7.498 -45.848 1.00 57.75 73 GLY A CA 1
ATOM 571 C C . GLY A 1 93 ? 16.160 7.371 -46.268 1.00 58.62 73 GLY A C 1
ATOM 572 O O . GLY A 1 93 ? 16.878 8.385 -46.403 1.00 57.84 73 GLY A O 1
ATOM 573 N N . ALA A 1 94 ? 16.605 6.123 -46.425 1.00 62.64 74 ALA A N 1
ATOM 574 C CA . ALA A 1 94 ? 17.945 5.796 -46.929 1.00 65.72 74 ALA A CA 1
ATOM 575 C C . ALA A 1 94 ? 17.866 4.657 -47.967 1.00 67.90 74 ALA A C 1
ATOM 576 O O . ALA A 1 94 ? 16.781 4.151 -48.275 1.00 57.97 74 ALA A O 1
ATOM 578 N N . SER A 1 95 ? 19.027 4.238 -48.472 1.00 75.35 75 SER A N 1
ATOM 579 C CA . SER A 1 95 ? 19.109 3.105 -49.406 1.00 74.34 75 SER A CA 1
ATOM 580 C C . SER A 1 95 ? 18.624 1.800 -48.799 1.00 73.79 75 SER A C 1
ATOM 581 O O . SER A 1 95 ? 18.410 1.701 -47.592 1.00 74.77 75 SER A O 1
ATOM 584 N N . ARG A 1 96 ? 18.479 0.801 -49.662 1.00 73.49 76 ARG A N 1
ATOM 585 C CA . ARG A 1 96 ? 18.035 -0.553 -49.302 1.00 75.97 76 ARG A CA 1
ATOM 586 C C . ARG A 1 96 ? 16.621 -0.522 -48.769 1.00 74.90 76 ARG A C 1
ATOM 587 O O . ARG A 1 96 ? 16.242 -1.324 -47.908 1.00 68.88 76 ARG A O 1
ATOM 595 N N . ASP A 1 97 ? 15.835 0.420 -49.283 1.00 79.39 77 ASP A N 1
ATOM 596 C CA . ASP A 1 97 ? 14.448 0.613 -48.841 1.00 81.96 77 ASP A CA 1
ATOM 597 C C . ASP A 1 97 ? 14.311 0.703 -47.308 1.00 68.82 77 ASP A C 1
ATOM 598 O O . ASP A 1 97 ? 13.337 0.227 -46.709 1.00 64.20 77 ASP A O 1
ATOM 603 N N . CYS A 1 98 ? 15.315 1.359 -46.718 1.00 64.21 78 CYS A N 1
ATOM 604 C CA . CYS A 1 98 ? 15.424 1.570 -45.291 1.00 69.02 78 CYS A CA 1
ATOM 605 C C . CYS A 1 98 ? 14.550 2.784 -44.934 1.00 64.96 78 CYS A C 1
ATOM 606 O O . CYS A 1 98 ? 14.910 3.935 -45.219 1.00 58.79 78 CYS A O 1
ATOM 609 N N . THR A 1 99 ? 13.404 2.505 -44.327 1.00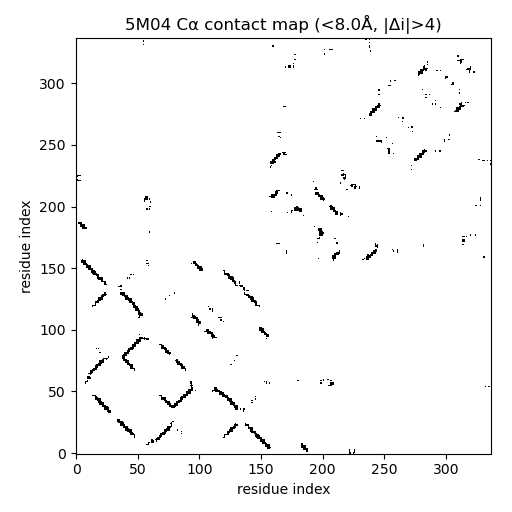 64.94 79 THR A N 1
ATOM 610 C CA . THR A 1 99 ? 12.460 3.540 -43.975 1.00 67.41 79 THR A CA 1
ATOM 611 C C . THR A 1 99 ? 12.924 4.264 -42.698 1.00 66.57 79 THR A C 1
ATOM 612 O O . THR A 1 99 ? 13.362 3.638 -41.737 1.00 67.41 79 THR A O 1
ATOM 616 N N . GLY A 1 100 ? 12.877 5.594 -42.725 1.00 62.83 80 GLY A N 1
ATOM 617 C CA . GLY A 1 100 ? 13.294 6.417 -41.594 1.00 61.09 80 GLY A CA 1
ATOM 618 C C . GLY A 1 100 ? 12.515 6.146 -40.311 1.00 53.93 80 GLY A C 1
ATOM 619 O O . GLY A 1 100 ? 11.321 5.782 -40.355 1.00 51.19 80 GLY A O 1
ATOM 620 N N . LYS A 1 101 ? 13.230 6.244 -39.186 1.00 59.77 81 LYS A N 1
ATOM 621 C CA . LYS A 1 101 ? 12.656 6.135 -37.833 1.00 65.05 81 LYS A CA 1
ATOM 622 C C . LYS A 1 101 ? 11.619 7.225 -37.619 1.00 59.31 81 LYS A C 1
ATOM 623 O O . LYS A 1 101 ? 11.867 8.391 -37.943 1.00 54.72 81 LYS A O 1
ATOM 629 N N . ARG A 1 102 ? 10.493 6.825 -37.049 1.00 55.38 82 ARG A N 1
ATOM 630 C CA . ARG A 1 102 ? 9.469 7.741 -36.576 1.00 56.45 82 ARG A CA 1
ATOM 631 C C . ARG A 1 102 ? 10.022 8.733 -35.565 1.00 54.97 82 ARG A C 1
ATOM 632 O O . ARG A 1 102 ? 10.870 8.382 -34.755 1.00 57.03 82 ARG A O 1
ATOM 640 N N . GLY A 1 103 ? 9.553 9.982 -35.614 1.00 55.90 83 GLY A N 1
ATOM 641 C CA . GLY A 1 103 ? 9.949 10.988 -34.617 1.00 48.04 83 GLY A CA 1
ATOM 642 C C . GLY A 1 103 ? 9.319 10.668 -33.253 1.00 47.40 83 GLY A C 1
ATOM 643 O O . GLY A 1 103 ? 8.181 10.196 -33.175 1.00 49.59 83 GLY A O 1
ATOM 644 N N . LYS A 1 104 ? 10.073 10.897 -32.188 1.00 51.00 84 LYS A N 1
ATOM 645 C CA . LYS A 1 104 ? 9.606 10.685 -30.803 1.00 54.64 84 LYS A CA 1
ATOM 646 C C . LYS A 1 104 ? 8.480 11.674 -30.365 1.00 51.29 84 LYS A C 1
ATOM 647 O O . LYS A 1 104 ? 8.574 12.874 -30.598 1.00 48.32 84 LYS A O 1
ATOM 653 N N . ASP A 1 105 ? 7.436 11.132 -29.734 1.00 49.81 85 ASP A N 1
ATOM 654 C CA . ASP A 1 105 ? 6.315 11.896 -29.136 1.00 52.75 85 ASP A CA 1
ATOM 655 C C . ASP A 1 105 ? 6.684 12.780 -27.929 1.00 49.25 85 ASP A C 1
ATOM 656 O O . ASP A 1 105 ? 7.737 12.649 -27.346 1.00 58.02 85 ASP A O 1
ATOM 661 N N . VAL A 1 106 ? 5.791 13.693 -27.589 1.00 51.33 86 VAL A N 1
ATOM 662 C CA . VAL A 1 106 ? 5.872 14.489 -26.365 1.00 46.12 86 VAL A CA 1
ATOM 663 C C . VAL A 1 106 ? 4.521 14.317 -25.687 1.00 44.70 86 VAL A C 1
ATOM 664 O O . VAL A 1 106 ? 3.463 14.429 -26.333 1.00 42.92 86 VAL A O 1
ATOM 668 N N . THR A 1 107 ? 4.558 14.004 -24.390 1.00 40.78 87 THR A N 1
ATOM 669 C CA . THR A 1 107 ? 3.389 13.995 -23.548 1.00 42.80 87 THR A CA 1
ATOM 670 C C . THR A 1 107 ? 3.489 15.132 -22.492 1.00 38.94 87 THR A C 1
ATOM 671 O O . THR A 1 107 ? 4.494 15.279 -21.861 1.00 44.61 87 THR A O 1
ATOM 675 N N . ILE A 1 108 ? 2.442 15.926 -22.380 1.00 40.52 88 ILE A N 1
ATOM 676 C CA . ILE A 1 108 ? 2.350 17.077 -21.462 1.00 43.14 88 ILE A CA 1
ATOM 677 C C . ILE A 1 108 ? 1.308 16.680 -20.440 1.00 36.57 88 ILE A C 1
ATOM 678 O O . ILE A 1 108 ? 0.156 16.437 -20.796 1.00 38.87 88 ILE A O 1
ATOM 683 N N . LYS A 1 109 ? 1.662 16.685 -19.160 1.00 37.03 89 LYS A N 1
ATOM 684 C CA . LYS A 1 109 ? 0.727 16.260 -18.095 1.00 37.33 89 LYS A CA 1
ATOM 685 C C . LYS A 1 109 ? 0.009 17.418 -17.444 1.00 34.73 89 LYS A C 1
ATOM 686 O O . LYS A 1 109 ? 0.601 18.454 -17.204 1.00 33.71 89 LYS A O 1
ATOM 692 N N . VAL A 1 110 ? -1.291 17.270 -17.245 1.00 32.08 90 VAL A N 1
ATOM 693 C CA . VAL A 1 110 ? -2.130 18.276 -16.670 1.00 35.35 90 VAL A CA 1
ATOM 694 C C . VAL A 1 110 ? -3.029 17.632 -15.594 1.00 36.13 90 VAL A C 1
ATOM 695 O O . VAL A 1 110 ? -3.228 16.392 -15.581 1.00 34.94 90 VAL A O 1
ATOM 699 N N . PRO A 1 111 ? -3.575 18.457 -14.700 1.00 33.29 91 PRO A N 1
ATOM 700 C CA . PRO A 1 111 ? -4.422 17.848 -13.684 1.00 34.47 91 PRO A CA 1
ATOM 701 C C . PRO A 1 111 ? -5.736 17.301 -14.299 1.00 38.38 91 PRO A C 1
ATOM 702 O O . PRO A 1 111 ? -6.252 17.827 -15.328 1.00 35.28 91 PRO A O 1
ATOM 706 N N . VAL A 1 112 ? -6.290 16.293 -13.629 1.00 40.98 92 VAL A N 1
ATOM 707 C CA . VAL A 1 112 ? -7.720 15.900 -13.865 1.00 37.70 92 VAL A CA 1
ATOM 708 C C . VAL A 1 112 ? -8.654 17.099 -13.665 1.00 37.17 92 VAL A C 1
ATOM 709 O O . VAL A 1 112 ? -8.559 17.841 -12.668 1.00 38.10 92 VAL A O 1
ATOM 713 N N . GLY A 1 113 ? -9.580 17.284 -14.598 1.00 33.58 93 GLY A N 1
ATOM 714 C CA . GLY A 1 113 ? -10.430 18.478 -14.682 1.00 38.88 93 GLY A CA 1
ATOM 715 C C . GLY A 1 113 ? -9.973 19.498 -15.745 1.00 37.23 93 GLY A C 1
ATOM 716 O O . GLY A 1 113 ? -10.674 20.446 -16.052 1.00 35.42 93 GLY A O 1
ATOM 717 N N . THR A 1 114 ? -8.784 19.328 -16.307 1.00 37.17 94 THR A N 1
ATOM 718 C CA . THR A 1 114 ? -8.309 20.322 -17.282 1.00 37.25 94 THR A CA 1
ATOM 719 C C . THR A 1 114 ? -9.121 20.247 -18.586 1.00 37.51 94 THR A C 1
ATOM 720 O O . THR A 1 114 ? -9.226 19.208 -19.177 1.00 37.64 94 THR A O 1
ATOM 724 N N . ARG A 1 115 ? -9.719 21.366 -18.970 1.00 35.57 95 ARG A N 1
ATOM 725 C CA . ARG A 1 115 ? -10.307 21.540 -20.301 1.00 38.80 95 ARG A CA 1
ATOM 726 C C . ARG A 1 115 ? -9.255 22.122 -21.253 1.00 36.23 95 ARG A C 1
ATOM 727 O O . ARG A 1 115 ? -8.554 23.114 -20.932 1.00 41.14 95 ARG A O 1
ATOM 735 N N . VAL A 1 116 ? -9.194 21.555 -22.455 1.00 38.47 96 VAL A N 1
ATOM 736 C CA . VAL A 1 116 ? -8.227 21.907 -23.454 1.00 41.46 96 VAL A CA 1
ATOM 737 C C . VAL A 1 116 ? -9.016 22.486 -24.607 1.00 44.25 96 VAL A C 1
ATOM 738 O O . VAL A 1 116 ? -9.830 21.778 -25.203 1.00 41.83 96 VAL A O 1
ATOM 742 N N . ILE A 1 117 ? -8.764 23.759 -24.887 1.00 40.74 97 ILE A N 1
ATOM 743 C CA . ILE A 1 117 ? -9.334 24.536 -25.982 1.00 41.87 97 ILE A CA 1
ATOM 744 C C . ILE A 1 117 ? -8.293 24.893 -27.093 1.00 44.56 97 ILE A C 1
ATOM 745 O O . ILE A 1 117 ? -7.138 25.215 -26.807 1.00 37.19 97 ILE A O 1
ATOM 750 N N . ASP A 1 118 ? -8.704 24.845 -28.370 1.00 43.11 98 ASP A N 1
ATOM 751 C CA . ASP A 1 118 ? -7.841 25.284 -29.480 1.00 38.72 98 ASP A CA 1
ATOM 752 C C . ASP A 1 118 ? -7.982 26.774 -29.573 1.00 40.61 98 ASP A C 1
ATOM 753 O O . ASP A 1 118 ? -9.050 27.255 -29.911 1.00 43.67 98 ASP A O 1
ATOM 758 N N . GLN A 1 119 ? -6.927 27.506 -29.243 1.00 39.72 99 GLN A N 1
ATOM 759 C CA . GLN A 1 119 ? -7.056 28.968 -29.141 1.00 48.97 99 GLN A CA 1
ATOM 760 C C . GLN A 1 119 ? -7.264 29.612 -30.523 1.00 55.43 99 GLN A C 1
ATOM 761 O O . GLN A 1 119 ? -7.918 30.631 -30.618 1.00 57.74 99 GLN A O 1
ATOM 767 N N . GLY A 1 120 ? -6.732 28.999 -31.584 1.00 57.41 100 GLY A N 1
ATOM 768 C CA . GLY A 1 120 ? -6.985 29.457 -32.955 1.00 58.39 100 GLY A CA 1
ATOM 769 C C . GLY A 1 120 ? -8.465 29.493 -33.319 1.00 59.14 100 GLY A C 1
ATOM 770 O O . GLY A 1 120 ? -8.965 30.509 -33.781 1.00 63.02 100 GLY A O 1
ATOM 771 N N . THR A 1 121 ? -9.168 28.401 -33.061 1.00 56.75 101 THR A N 1
ATOM 772 C CA . THR A 1 121 ? -10.570 28.245 -33.454 1.00 55.77 101 THR A CA 1
ATOM 773 C C . THR A 1 121 ? -11.566 28.457 -32.332 1.00 60.54 101 THR A C 1
ATOM 774 O O . THR A 1 121 ? -12.772 28.527 -32.579 1.00 69.25 101 THR A O 1
ATOM 778 N N . GLY A 1 122 ? -11.079 28.497 -31.096 1.00 56.98 102 GLY A N 1
ATOM 779 C CA . GLY A 1 122 ? -11.933 28.636 -29.928 1.00 54.43 102 GLY A CA 1
ATOM 780 C C . GLY A 1 122 ? -12.758 27.415 -29.573 1.00 53.50 102 GLY A C 1
ATOM 781 O O . GLY A 1 122 ? -13.599 27.484 -28.683 1.00 59.03 102 GLY A O 1
ATOM 782 N N . GLU A 1 123 ? -12.547 26.292 -30.231 1.00 50.84 103 GLU A N 1
ATOM 783 C CA . GLU A 1 123 ? -13.309 25.116 -29.878 1.00 56.12 103 GLU A CA 1
ATOM 784 C C . GLU A 1 123 ? -12.623 24.239 -28.771 1.00 53.97 103 GLU A C 1
ATOM 785 O O . GLU A 1 123 ? -11.378 24.101 -28.682 1.00 45.51 103 GLU A O 1
ATOM 791 N N . THR A 1 124 ? -13.465 23.611 -27.967 1.00 51.10 104 THR A N 1
ATOM 792 C CA . THR A 1 124 ? -13.024 22.677 -26.941 1.00 50.36 104 THR A CA 1
ATOM 793 C C . THR A 1 124 ? -12.567 21.403 -27.597 1.00 48.82 104 THR A C 1
ATOM 794 O O . THR A 1 124 ? -13.350 20.742 -28.269 1.00 52.98 104 THR A O 1
ATOM 798 N N . MET A 1 125 ? -11.303 21.048 -27.405 1.00 39.35 105 MET A N 1
ATOM 799 C CA . MET A 1 125 ? -10.758 19.837 -27.972 1.00 40.22 105 MET A CA 1
ATOM 800 C C . MET A 1 125 ? -11.071 18.648 -27.108 1.00 40.84 105 MET A C 1
ATOM 801 O O . MET A 1 125 ? -11.068 17.522 -27.592 1.00 46.63 105 MET A O 1
ATOM 806 N N . GLY A 1 126 ? -11.252 18.873 -25.814 1.00 44.24 106 GLY A N 1
ATOM 807 C CA . GLY A 1 126 ? -11.464 17.763 -24.874 1.00 44.83 106 GLY A CA 1
ATOM 808 C C . GLY A 1 126 ? -11.363 18.199 -23.413 1.00 45.57 106 GLY A C 1
ATOM 809 O O . GLY A 1 126 ? -10.861 19.293 -23.122 1.00 40.21 106 GLY A O 1
ATOM 810 N N . ASP A 1 127 ? -11.872 17.358 -22.518 1.00 44.61 107 ASP A N 1
ATOM 811 C CA . ASP A 1 127 ? -11.835 17.584 -21.062 1.00 50.11 107 ASP A CA 1
ATOM 812 C C . ASP A 1 127 ? -11.161 16.355 -20.477 1.00 53.65 107 ASP A C 1
ATOM 813 O O . ASP A 1 127 ? -11.512 15.210 -20.835 1.00 45.51 107 ASP A O 1
ATOM 818 N N . MET A 1 128 ? -10.159 16.589 -19.619 1.00 44.40 108 MET A N 1
ATOM 819 C CA . MET A 1 128 ? -9.329 15.535 -19.105 1.00 47.50 108 MET A CA 1
ATOM 820 C C . MET A 1 128 ? -9.971 15.141 -17.796 1.00 52.21 108 MET A C 1
ATOM 821 O O . MET A 1 128 ? -9.647 15.713 -16.753 1.00 48.81 108 MET A O 1
ATOM 826 N N . THR A 1 129 ? -10.862 14.147 -17.856 1.00 56.91 109 THR A N 1
ATOM 827 C CA . THR A 1 129 ? -11.673 13.717 -16.700 1.00 51.01 109 THR A CA 1
ATOM 828 C C . THR A 1 129 ? -11.197 12.459 -15.993 1.00 50.03 109 THR A C 1
ATOM 829 O O . THR A 1 129 ? -11.769 12.107 -14.983 1.00 52.63 109 THR A O 1
ATOM 833 N N . LYS A 1 130 ? -10.143 11.779 -16.438 1.00 52.43 110 LYS A N 1
ATOM 834 C CA . LYS A 1 130 ? -9.586 10.766 -15.564 1.00 52.90 110 LYS A CA 1
ATOM 835 C C . LYS A 1 130 ? -8.146 10.396 -15.759 1.00 52.74 110 LYS A C 1
ATOM 836 O O . LYS A 1 130 ? -7.580 10.520 -16.848 1.00 49.34 110 LYS A O 1
ATOM 842 N N . HIS A 1 131 ? -7.574 9.884 -14.675 1.00 45.80 111 HIS A N 1
ATOM 843 C CA . HIS A 1 131 ? -6.179 9.634 -14.606 1.00 46.80 111 HIS A CA 1
ATOM 844 C C . HIS A 1 131 ? -5.720 8.790 -15.783 1.00 51.31 111 HIS A C 1
ATOM 845 O O . HIS A 1 131 ? -6.379 7.812 -16.123 1.00 53.39 111 HIS A O 1
ATOM 852 N N . GLY A 1 132 ? -4.623 9.203 -16.427 1.00 43.21 112 GLY A N 1
ATOM 853 C CA . GLY A 1 132 ? -3.990 8.446 -17.529 1.00 41.84 112 GLY A CA 1
ATOM 854 C C . GLY A 1 132 ? -4.657 8.640 -18.882 1.00 42.02 112 GLY A C 1
ATOM 855 O O . GLY A 1 132 ? -4.133 8.195 -19.894 1.00 48.37 112 GLY A O 1
ATOM 856 N N . GLN A 1 133 ? -5.800 9.309 -18.905 1.00 42.09 113 GLN A N 1
ATOM 857 C CA . GLN A 1 133 ? -6.492 9.642 -20.146 1.00 48.85 113 GLN A CA 1
ATOM 858 C C . GLN A 1 133 ? -5.629 10.510 -21.055 1.00 53.47 113 GLN A C 1
ATOM 859 O O . GLN A 1 133 ? -5.008 11.471 -20.576 1.00 46.66 113 GLN A O 1
ATOM 865 N N . AR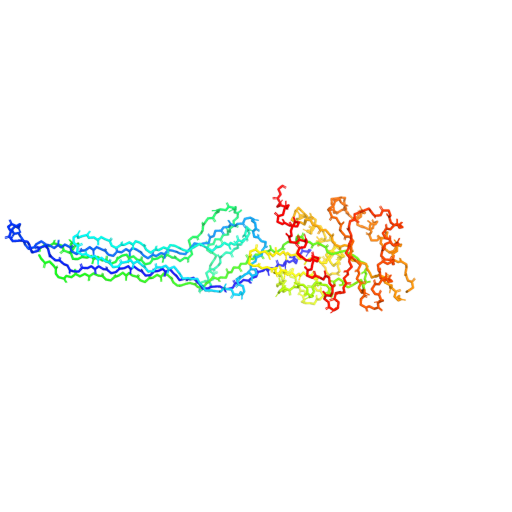G A 1 134 ? -5.620 10.214 -22.352 1.00 51.48 114 ARG A N 1
ATOM 866 C CA . ARG A 1 134 ? -4.760 10.926 -23.301 1.00 50.65 114 ARG A CA 1
ATOM 867 C C . ARG A 1 134 ? -5.555 11.651 -24.396 1.00 49.62 114 ARG A C 1
ATOM 868 O O . ARG A 1 134 ? -6.611 11.184 -24.819 1.00 49.28 114 ARG A O 1
ATOM 876 N N . LEU A 1 135 ? -5.061 12.818 -24.810 1.00 42.66 115 LEU A N 1
ATOM 877 C CA . LEU A 1 135 ? -5.706 13.648 -25.825 1.00 43.46 115 LEU A CA 1
ATOM 878 C C . LEU A 1 135 ? -4.638 14.073 -26.811 1.00 43.44 115 LEU A C 1
ATOM 879 O O . LEU A 1 135 ? -3.593 14.617 -26.433 1.00 41.58 115 LEU A O 1
ATOM 884 N N . LEU A 1 136 ? -4.876 13.780 -28.087 1.00 42.96 116 LEU A N 1
ATOM 885 C CA . LEU A 1 136 ? -3.961 14.144 -29.132 1.00 40.87 116 LEU A CA 1
ATOM 886 C C . LEU A 1 136 ? -4.163 15.629 -29.364 1.00 35.75 116 LEU A C 1
ATOM 887 O O . LEU A 1 136 ? -5.273 16.040 -29.629 1.00 42.97 116 LEU A O 1
ATOM 892 N N . VAL A 1 137 ? -3.130 16.446 -29.208 1.00 36.85 117 VAL A N 1
ATOM 893 C CA . VAL A 1 137 ? -3.323 17.906 -29.473 1.00 36.60 117 VAL A CA 1
ATOM 894 C C . VAL A 1 137 ? -2.502 18.480 -30.649 1.00 34.49 117 VAL A C 1
ATOM 895 O O . VAL A 1 137 ? -2.800 19.575 -31.122 1.00 37.56 117 VAL A O 1
ATOM 899 N N . ALA A 1 138 ? -1.442 17.810 -31.054 1.00 37.11 118 ALA A N 1
ATOM 900 C CA . ALA A 1 138 ? -0.749 18.121 -32.316 1.00 38.39 118 ALA A CA 1
ATOM 901 C C . ALA A 1 138 ? -0.350 16.838 -33.034 1.00 39.47 118 ALA A C 1
ATOM 902 O O . ALA A 1 138 ? 0.500 16.089 -32.560 1.00 38.41 118 ALA A O 1
ATOM 904 N N . LYS A 1 139 ? -0.947 16.628 -34.210 1.00 42.09 119 LYS A N 1
ATOM 905 C CA . LYS A 1 139 ? -0.645 15.460 -35.054 1.00 44.67 119 LYS A CA 1
ATOM 906 C C . LYS A 1 139 ? 0.624 15.728 -35.838 1.00 39.75 119 LYS A C 1
ATOM 907 O O . LYS A 1 139 ? 0.767 16.774 -36.511 1.00 41.63 119 LYS A O 1
ATOM 913 N N . GLY A 1 140 ? 1.542 14.778 -35.767 1.00 39.39 120 GLY A N 1
ATOM 914 C CA . GLY A 1 140 ? 2.796 14.835 -36.510 1.00 38.94 120 GLY A CA 1
ATOM 915 C C . GLY A 1 140 ? 2.606 14.759 -38.018 1.00 37.55 120 GLY A C 1
ATOM 916 O O . GLY A 1 140 ? 1.606 14.238 -38.509 1.00 37.43 120 GLY A O 1
ATOM 917 N N . GLY A 1 141 ? 3.576 15.301 -38.730 1.00 36.17 121 GLY A N 1
ATOM 918 C CA . GLY A 1 141 ? 3.557 15.238 -40.176 1.00 39.83 121 GLY A CA 1
ATOM 919 C C . GLY A 1 141 ? 3.635 13.803 -40.694 1.00 41.42 121 GLY A C 1
ATOM 920 O O . GLY A 1 141 ? 4.103 12.914 -40.010 1.00 41.57 121 GLY A O 1
ATOM 921 N N . TRP A 1 142 ? 3.198 13.607 -41.924 1.00 41.75 122 TRP A N 1
ATOM 922 C CA . TRP A 1 142 ? 3.281 12.311 -42.583 1.00 46.99 122 TRP A CA 1
ATOM 923 C C . TRP A 1 142 ? 4.596 12.157 -43.364 1.00 43.10 122 TRP A C 1
ATOM 924 O O . TRP A 1 142 ? 5.167 13.132 -43.869 1.00 39.98 122 TRP A O 1
ATOM 935 N N . HIS A 1 143 ? 5.085 10.920 -43.408 1.00 49.77 123 HIS A N 1
ATOM 936 C CA . HIS A 1 143 ? 6.301 10.549 -44.146 1.00 45.89 123 HIS A CA 1
ATOM 937 C C . HIS A 1 143 ? 6.276 10.948 -45.607 1.00 43.69 123 HIS A C 1
ATOM 938 O O . HIS A 1 143 ? 5.251 10.873 -46.251 1.00 42.86 123 HIS A O 1
ATOM 945 N N . GLY A 1 144 ? 7.409 11.420 -46.092 1.00 42.84 124 GLY A N 1
ATOM 946 C CA . GLY A 1 144 ? 7.699 11.467 -47.519 1.00 50.84 124 GLY A CA 1
ATOM 947 C C . GLY A 1 144 ? 7.842 10.067 -48.115 1.00 52.37 124 GLY A C 1
ATOM 948 O O . GLY A 1 144 ? 8.166 9.103 -47.400 1.00 46.34 124 GLY A O 1
ATOM 949 N N . LEU A 1 145 ? 7.598 9.978 -49.425 1.00 51.60 125 LEU A N 1
ATOM 950 C CA . LEU A 1 145 ? 7.661 8.718 -50.164 1.00 53.01 125 LEU A CA 1
ATOM 951 C C . LEU A 1 145 ? 8.977 8.650 -50.927 1.00 47.27 125 LEU A C 1
ATOM 952 O O . LEU A 1 145 ? 9.403 9.621 -51.553 1.00 44.72 125 LEU A O 1
ATOM 957 N N . GLY A 1 146 ? 9.644 7.504 -50.831 1.00 51.16 126 GLY A N 1
ATOM 958 C CA . GLY A 1 146 ? 10.890 7.286 -51.575 1.00 52.71 126 GLY A CA 1
ATOM 959 C C . GLY A 1 146 ? 10.547 6.832 -52.988 1.00 54.11 126 GLY A C 1
ATOM 960 O O . GLY A 1 146 ? 9.386 6.469 -53.262 1.00 51.92 126 GLY A O 1
ATOM 961 N N . ASN A 1 147 ? 11.551 6.813 -53.866 1.00 58.42 127 ASN A N 1
ATOM 962 C CA . ASN A 1 147 ? 11.308 6.462 -55.267 1.00 55.34 127 ASN A CA 1
ATOM 963 C C . ASN A 1 147 ? 10.708 5.079 -55.478 1.00 54.17 127 ASN A C 1
ATOM 964 O O . ASN A 1 147 ? 9.901 4.891 -56.368 1.00 58.55 127 ASN A O 1
ATOM 969 N N . THR A 1 148 ? 11.031 4.130 -54.630 1.00 56.72 128 THR A N 1
ATOM 970 C CA . THR A 1 148 ? 10.423 2.801 -54.741 1.00 63.78 128 THR A CA 1
ATOM 971 C C . THR A 1 148 ? 8.888 2.797 -54.901 1.00 71.70 128 THR A C 1
ATOM 972 O O . THR A 1 148 ? 8.339 1.941 -55.600 1.00 74.80 128 THR A O 1
ATOM 976 N N . ARG A 1 149 ? 8.213 3.772 -54.285 1.00 71.72 129 ARG A N 1
ATOM 977 C CA . ARG A 1 149 ? 6.753 3.957 -54.424 1.00 68.19 129 ARG A CA 1
ATOM 978 C C . ARG A 1 149 ? 6.273 4.459 -55.790 1.00 64.58 129 ARG A C 1
ATOM 979 O O . ARG A 1 149 ? 5.135 4.206 -56.180 1.00 65.35 129 ARG A O 1
ATOM 987 N N . PHE A 1 150 ? 7.137 5.136 -56.531 1.00 59.49 130 PHE A N 1
ATOM 988 C CA . PHE A 1 150 ? 6.808 5.619 -57.856 1.00 61.38 130 PHE A CA 1
ATOM 989 C C . PHE A 1 150 ? 7.019 4.575 -59.023 1.00 73.37 130 PHE A C 1
ATOM 990 O O . PHE A 1 150 ? 7.060 4.999 -60.178 1.00 78.42 130 PHE A O 1
ATOM 998 N N . LYS A 1 151 ? 7.122 3.255 -58.759 1.00 75.25 131 LYS A N 1
ATOM 999 C CA . LYS A 1 151 ? 7.638 2.255 -59.780 1.00 80.39 131 LYS A CA 1
ATOM 1000 C C . LYS A 1 151 ? 6.818 1.977 -61.112 1.00 84.16 131 LYS A C 1
ATOM 1001 O O . LYS A 1 151 ? 5.655 1.552 -61.045 1.00 81.77 131 LYS A O 1
ATOM 1007 N N . SER A 1 152 ? 7.442 2.244 -62.289 1.00 92.41 132 SER A N 1
ATOM 1008 C CA . SER A 1 152 ? 7.079 1.662 -63.638 1.00 88.19 132 SER A CA 1
ATOM 1009 C C . SER A 1 152 ? 8.082 2.005 -64.779 1.00 81.14 132 SER A C 1
ATOM 1010 O O . SER A 1 152 ? 9.181 2.542 -64.561 1.00 72.88 132 SER A O 1
ATOM 1013 N N . THR A 1 157 ? 12.362 2.731 -63.431 1.00 64.75 137 THR A N 1
ATOM 1014 C CA . THR A 1 157 ? 13.412 3.488 -62.727 1.00 66.75 137 THR A CA 1
ATOM 1015 C C . THR A 1 157 ? 13.043 4.991 -62.375 1.00 74.26 137 THR A C 1
ATOM 1016 O O . THR A 1 157 ? 13.713 5.959 -62.834 1.00 62.45 137 THR A O 1
ATOM 1020 N N . PRO A 1 158 ? 12.014 5.201 -61.513 1.00 64.50 138 PRO A N 1
ATOM 1021 C CA . PRO A 1 158 ? 11.602 6.592 -61.135 1.00 60.31 138 PRO A CA 1
ATOM 1022 C C . PRO A 1 158 ? 12.655 7.364 -60.304 1.00 56.50 138 PRO A C 1
ATOM 1023 O O . PRO A 1 158 ? 13.212 6.827 -59.337 1.00 57.32 138 PRO A O 1
ATOM 1027 N N . ARG A 1 159 ? 12.961 8.595 -60.711 1.00 53.93 139 ARG A N 1
ATOM 1028 C CA . ARG A 1 159 ? 13.837 9.494 -59.938 1.00 51.92 139 ARG A CA 1
ATOM 1029 C C . ARG A 1 159 ? 13.060 10.483 -59.004 1.00 55.77 139 ARG A C 1
ATOM 1030 O O . ARG A 1 159 ? 13.637 11.459 -58.522 1.00 48.73 139 ARG A O 1
ATOM 1038 N N . GLN A 1 160 ? 11.760 10.272 -58.780 1.00 58.60 140 GLN A N 1
ATOM 1039 C CA . GLN A 1 160 ? 11.012 11.172 -57.863 1.00 60.88 140 GLN A CA 1
ATOM 1040 C C . GLN A 1 160 ? 10.920 10.655 -56.435 1.00 51.47 140 GLN A C 1
ATOM 1041 O O . GLN A 1 160 ? 10.696 9.458 -56.200 1.00 55.08 140 GLN A O 1
ATOM 1047 N N . LYS A 1 161 ? 11.046 11.591 -55.494 1.00 49.31 141 LYS A N 1
ATOM 1048 C CA . LYS A 1 161 ? 10.630 11.401 -54.090 1.00 49.56 141 LYS A CA 1
ATOM 1049 C C . LYS A 1 161 ? 9.779 12.592 -53.586 1.00 49.69 141 LYS A C 1
ATOM 1050 O O . LYS A 1 161 ? 9.853 13.687 -54.147 1.00 44.67 141 LYS A O 1
ATOM 1056 N N . THR A 1 162 ? 9.008 12.360 -52.519 1.00 47.12 142 THR A N 1
ATOM 1057 C CA . THR A 1 162 ? 8.310 13.455 -51.801 1.00 48.54 142 THR A CA 1
ATOM 1058 C C . THR A 1 162 ? 8.871 13.753 -50.415 1.00 44.18 142 THR A C 1
ATOM 1059 O O . THR A 1 162 ? 9.518 12.902 -49.793 1.00 45.98 142 THR A O 1
ATOM 1063 N N . ASN A 1 163 ? 8.653 14.992 -49.982 1.00 41.56 143 ASN A N 1
ATOM 1064 C CA . ASN A 1 163 ? 9.015 15.455 -48.649 1.00 45.46 143 ASN A CA 1
ATOM 1065 C C . ASN A 1 163 ? 7.929 15.110 -47.627 1.00 42.99 143 ASN A C 1
ATOM 1066 O O . ASN A 1 163 ? 6.755 14.906 -47.972 1.00 46.15 143 ASN A O 1
ATOM 1071 N N . GLY A 1 164 ? 8.324 14.993 -46.365 1.00 43.20 144 GLY A N 1
ATOM 1072 C CA . GLY A 1 164 ? 7.362 14.787 -45.318 1.00 44.81 144 GLY A CA 1
ATOM 1073 C C . GLY A 1 164 ? 6.512 16.038 -45.145 1.00 42.37 144 GLY A C 1
ATOM 1074 O O . GLY A 1 164 ? 6.947 17.141 -45.482 1.00 46.04 144 GLY A O 1
ATOM 1075 N N . THR A 1 165 ? 5.294 15.866 -44.666 1.00 41.59 145 THR A N 1
ATOM 1076 C CA . THR A 1 165 ? 4.386 17.014 -44.462 1.00 39.36 145 THR A CA 1
ATOM 1077 C C . THR A 1 165 ? 4.648 17.694 -43.100 1.00 42.13 145 THR A C 1
ATOM 1078 O O . THR A 1 165 ? 5.308 17.126 -42.236 1.00 38.31 145 THR A O 1
ATOM 1082 N N . PRO A 1 166 ? 4.182 18.946 -42.924 1.00 41.45 146 PRO A N 1
ATOM 1083 C CA . PRO A 1 166 ? 4.564 19.616 -41.675 1.00 40.35 146 PRO A CA 1
ATOM 1084 C C . PRO A 1 166 ? 3.768 19.117 -40.458 1.00 37.34 146 PRO A C 1
ATOM 1085 O O . PRO A 1 166 ? 2.613 18.726 -40.593 1.00 38.78 146 PRO A O 1
ATOM 1089 N N . GLY A 1 167 ? 4.384 19.152 -39.277 1.00 39.29 147 GLY A N 1
ATOM 1090 C CA . GLY A 1 167 ? 3.651 18.877 -38.035 1.00 37.96 147 GLY A CA 1
ATOM 1091 C C . GLY A 1 167 ? 2.653 19.963 -37.673 1.00 34.65 147 GLY A C 1
ATOM 1092 O O . GLY A 1 167 ? 2.889 21.133 -37.976 1.00 38.12 147 GLY A O 1
ATOM 1093 N N . ASP A 1 168 ? 1.535 19.593 -37.053 1.00 39.12 148 ASP A N 1
ATOM 1094 C CA . ASP A 1 168 ? 0.572 20.610 -36.538 1.00 40.32 148 ASP A CA 1
ATOM 1095 C C . ASP A 1 168 ? 1.279 21.589 -35.622 1.00 40.00 148 ASP A C 1
ATOM 1096 O O . ASP A 1 168 ? 2.194 21.205 -34.881 1.00 43.61 148 ASP A O 1
ATOM 1101 N N . LYS A 1 169 ? 0.885 22.853 -35.723 1.00 40.80 149 LYS A N 1
ATOM 1102 C CA . LYS A 1 169 ? 1.294 23.907 -34.789 1.00 42.19 149 LYS A CA 1
ATOM 1103 C C . LYS A 1 169 ? -0.005 24.496 -34.263 1.00 40.92 149 LYS A C 1
ATOM 1104 O O . LYS A 1 169 ? -0.817 24.937 -35.034 1.00 38.26 149 LYS A O 1
ATOM 1110 N N . ARG A 1 170 ? -0.201 24.474 -32.939 1.00 37.29 150 ARG A N 1
ATOM 1111 C CA . ARG A 1 170 ? -1.435 24.873 -32.334 1.00 39.15 150 ARG A CA 1
ATOM 1112 C C . ARG A 1 170 ? -1.168 25.578 -30.985 1.00 35.59 150 ARG A C 1
ATOM 1113 O O . ARG A 1 170 ? -0.328 25.126 -30.210 1.00 36.57 150 ARG A O 1
ATOM 1121 N N . GLU A 1 171 ? -1.852 26.685 -30.757 1.00 34.87 151 GLU A N 1
ATOM 1122 C CA . GLU A 1 171 ? -1.927 27.315 -29.465 1.00 38.08 151 GLU A CA 1
ATOM 1123 C C . GLU A 1 171 ? -3.120 26.762 -28.698 1.00 33.29 151 GLU A C 1
ATOM 1124 O O . GLU A 1 171 ? -4.246 26.744 -29.208 1.00 37.76 151 GLU A O 1
ATOM 1130 N N . LEU A 1 172 ? -2.879 26.334 -27.443 1.00 34.95 152 LEU A N 1
ATOM 1131 C CA . LEU A 1 172 ? -3.929 25.769 -26.612 1.00 36.85 152 LEU A CA 1
ATOM 1132 C C . LEU A 1 172 ? -4.166 26.661 -25.433 1.00 35.76 152 LEU A C 1
ATOM 1133 O O . LEU A 1 172 ? -3.201 27.209 -24.870 1.00 35.97 152 LEU A O 1
ATOM 1138 N N . LEU A 1 173 ? -5.432 26.816 -25.094 1.00 33.88 153 LEU A N 1
ATOM 1139 C CA . LEU A 1 173 ? -5.889 27.439 -23.861 1.00 38.01 153 LEU A CA 1
ATOM 1140 C C . LEU A 1 173 ? -6.288 26.303 -22.920 1.00 36.83 153 LEU A C 1
ATOM 1141 O O . LEU A 1 173 ? -7.099 25.449 -23.291 1.00 35.44 153 LEU A O 1
ATOM 1146 N N . LEU A 1 174 ? -5.707 26.306 -21.719 1.00 37.30 154 LEU A N 1
ATOM 1147 C CA . LEU A 1 174 ? -5.896 25.250 -20.737 1.00 38.13 154 LEU A CA 1
ATOM 1148 C C . LEU A 1 174 ? -6.603 25.905 -19.576 1.00 39.30 154 LEU A C 1
ATOM 1149 O O . LEU A 1 174 ? -6.172 26.966 -19.152 1.00 38.10 154 LEU A O 1
ATOM 1154 N N . GLU A 1 175 ? -7.703 25.305 -19.099 1.00 36.15 155 GLU A N 1
ATOM 1155 C CA . GLU A 1 175 ? -8.572 25.914 -18.041 1.00 39.85 155 GLU A CA 1
ATOM 1156 C C . GLU A 1 175 ? -8.904 24.879 -16.977 1.00 36.54 155 GLU A C 1
ATOM 1157 O O . GLU A 1 175 ? -9.176 23.740 -17.299 1.00 38.50 155 GLU A O 1
ATOM 1163 N N . LEU A 1 176 ? -8.826 25.264 -15.714 1.00 36.07 156 LEU A N 1
ATOM 1164 C CA . LEU A 1 176 ? -8.982 24.287 -14.658 1.00 34.83 156 LEU A CA 1
ATOM 1165 C C . LEU A 1 176 ? -9.642 24.977 -13.498 1.00 33.34 156 LEU A C 1
ATOM 1166 O O . LEU A 1 176 ? -9.130 26.014 -13.028 1.00 34.50 156 LEU A O 1
ATOM 1171 N N . MET A 1 177 ? -10.818 24.471 -13.073 1.00 31.58 157 MET A N 1
ATOM 1172 C CA . MET A 1 177 ? -11.507 25.027 -11.902 1.00 33.65 157 MET A CA 1
ATOM 1173 C C . MET A 1 177 ? -10.748 24.585 -10.672 1.00 32.13 157 MET A C 1
ATOM 1174 O O . MET A 1 177 ? -10.562 23.392 -10.473 1.00 34.47 157 MET A O 1
ATOM 1179 N N . LEU A 1 178 ? -10.365 25.520 -9.823 1.00 30.90 158 LEU A N 1
ATOM 1180 C CA . LEU A 1 178 ? -9.485 25.237 -8.704 1.00 32.63 158 LEU A CA 1
ATOM 1181 C C . LEU A 1 178 ? -10.339 25.017 -7.445 1.00 35.41 158 LEU A C 1
ATOM 1182 O O . LEU A 1 178 ? -11.310 25.724 -7.234 1.00 35.31 158 LEU A O 1
ATOM 1187 N N . LEU A 1 179 ? -9.938 24.063 -6.633 1.00 31.68 159 LEU A N 1
ATOM 1188 C CA . LEU A 1 179 ? -10.526 23.742 -5.337 1.00 32.03 159 LEU A CA 1
ATOM 1189 C C . LEU A 1 179 ? -9.384 23.776 -4.314 1.00 35.05 159 LEU A C 1
ATOM 1190 O O . LEU A 1 179 ? -8.239 23.303 -4.608 1.00 33.95 159 LEU A O 1
ATOM 1195 N N . ALA A 1 180 ? -9.677 24.222 -3.100 1.00 31.72 160 ALA A N 1
ATOM 1196 C CA . ALA A 1 180 ? -8.653 24.328 -2.068 1.00 32.15 160 ALA A CA 1
ATOM 1197 C C . ALA A 1 180 ? -8.035 22.983 -1.688 1.00 30.48 160 ALA A C 1
ATOM 1198 O O . ALA A 1 180 ? -8.727 22.026 -1.342 1.00 31.00 160 ALA A O 1
ATOM 1200 N N . ASP A 1 181 ? -6.720 22.940 -1.731 1.00 29.80 161 ASP A N 1
ATOM 1201 C CA . ASP A 1 181 ? -5.935 21.870 -1.072 1.00 29.54 161 ASP A CA 1
ATOM 1202 C C . ASP A 1 181 ? -5.632 22.154 0.392 1.00 29.72 161 ASP A C 1
ATOM 1203 O O . ASP A 1 181 ? -5.463 21.228 1.202 1.00 28.16 161 ASP A O 1
ATOM 1208 N N . VAL A 1 182 ? -5.449 23.435 0.737 1.00 29.71 162 VAL A N 1
ATOM 1209 C CA . VAL A 1 182 ? -4.984 23.855 2.050 1.00 28.77 162 VAL A CA 1
ATOM 1210 C C . VAL A 1 182 ? -5.883 25.059 2.445 1.00 31.20 162 VAL A C 1
ATOM 1211 O O . VAL A 1 182 ? -6.106 25.920 1.619 1.00 31.00 162 VAL A O 1
ATOM 1215 N N . GLY A 1 183 ? -6.424 25.046 3.660 1.00 31.31 163 GLY A N 1
ATOM 1216 C CA . GLY A 1 183 ? -7.247 26.127 4.164 1.00 32.00 163 GLY A CA 1
ATOM 1217 C C . GLY A 1 183 ? -6.600 26.910 5.276 1.00 31.04 163 GLY A C 1
ATOM 1218 O O . GLY A 1 183 ? -6.071 26.329 6.195 1.00 32.70 163 GLY A O 1
ATOM 1219 N N . MET A 1 184 ? -6.645 28.252 5.215 1.00 29.63 164 MET A N 1
ATOM 1220 C CA . MET A 1 184 ? -6.251 29.071 6.340 1.00 30.45 164 MET A CA 1
ATOM 1221 C C . MET A 1 184 ? -7.427 29.387 7.200 1.00 34.38 164 MET A C 1
ATOM 1222 O O . MET A 1 184 ? -8.479 29.780 6.689 1.00 35.46 164 MET A O 1
ATOM 1227 N N . LEU A 1 185 ? -7.196 29.302 8.501 1.00 33.47 165 LEU A N 1
ATOM 1228 C CA . LEU A 1 185 ? -8.091 29.668 9.567 1.00 37.46 165 LEU A CA 1
ATOM 1229 C C . LEU A 1 185 ? -7.433 30.718 10.407 1.00 37.47 165 LEU A C 1
ATOM 1230 O O . LEU A 1 185 ? -6.203 30.829 10.477 1.00 34.55 165 LEU A O 1
ATOM 1235 N N . GLY A 1 186 ? -8.253 31.469 11.102 1.00 38.72 166 GLY A N 1
ATOM 1236 C CA . GLY A 1 186 ? -7.726 32.416 12.054 1.00 37.74 166 GLY A CA 1
ATOM 1237 C C . GLY A 1 186 ? -8.585 33.660 12.126 1.00 39.99 166 GLY A C 1
ATOM 1238 O O . GLY A 1 186 ? -9.382 33.950 11.225 1.00 41.66 166 GLY A O 1
ATOM 1239 N N . MET A 1 187 ? -8.376 34.387 13.207 1.00 44.23 167 MET A N 1
ATOM 1240 C CA . MET A 1 187 ? -9.020 35.666 13.480 1.00 43.22 167 MET A CA 1
ATOM 1241 C C . MET A 1 187 ? -8.694 36.712 12.428 1.00 43.23 167 MET A C 1
ATOM 1242 O O . MET A 1 187 ? -7.624 36.658 11.747 1.00 41.23 167 MET A O 1
ATOM 1247 N N . PRO A 1 188 ? -9.593 37.707 12.300 1.00 44.76 168 PRO A N 1
ATOM 1248 C CA . PRO A 1 188 ? -9.210 38.900 11.541 1.00 45.22 168 PRO A CA 1
ATOM 1249 C C . PRO A 1 188 ? -7.857 39.457 12.025 1.00 39.93 168 PRO A C 1
ATOM 1250 O O . PRO A 1 188 ? -7.606 39.476 13.196 1.00 39.24 168 PRO A O 1
ATOM 1254 N N A ASN A 1 189 ? -7.007 39.875 11.087 0.50 41.19 169 ASN A N 1
ATOM 1255 N N B ASN A 1 189 ? -7.003 39.884 11.095 0.50 41.11 169 ASN A N 1
ATOM 1256 C CA A ASN A 1 189 ? -5.679 40.465 11.375 0.50 41.97 169 ASN A CA 1
ATOM 1257 C CA B ASN A 1 189 ? -5.687 40.489 11.405 0.50 41.85 169 ASN A CA 1
ATOM 1258 C C A ASN A 1 189 ? -4.594 39.508 11.895 0.50 41.47 169 ASN A C 1
ATOM 1259 C C B ASN A 1 189 ? -4.583 39.513 11.861 0.50 41.23 169 ASN A C 1
ATOM 1260 O O A ASN A 1 189 ? -3.537 39.954 12.315 0.50 41.92 169 ASN A O 1
ATOM 1261 O O B ASN A 1 189 ? -3.495 39.954 12.197 0.50 40.73 169 ASN A O 1
ATOM 1270 N N . ALA A 1 190 ? -4.842 38.203 11.837 1.00 39.68 170 ALA A N 1
ATOM 1271 C CA . ALA A 1 190 ? -3.802 37.186 12.090 1.00 40.56 170 ALA A CA 1
ATOM 1272 C C . ALA A 1 190 ? -2.626 37.176 11.076 1.00 39.83 170 ALA A C 1
ATOM 1273 O O . ALA A 1 190 ? -1.502 36.779 11.442 1.00 38.92 170 ALA A O 1
ATOM 1275 N N . GLY A 1 191 ? -2.900 37.607 9.838 1.00 37.41 171 GLY A N 1
ATOM 1276 C CA . GLY A 1 191 ? -1.941 37.623 8.717 1.00 40.27 171 GLY A CA 1
ATOM 1277 C C . GLY A 1 191 ? -2.245 36.638 7.575 1.00 35.32 171 GLY A C 1
ATOM 1278 O O . GLY A 1 191 ? -1.366 36.309 6.795 1.00 33.14 171 GLY A O 1
ATOM 1279 N N . LYS A 1 192 ? -3.511 36.261 7.417 1.00 35.79 172 LYS A N 1
ATOM 1280 C CA . LYS A 1 192 ? -3.948 35.268 6.435 1.00 36.98 172 LYS A CA 1
ATOM 1281 C C . LYS A 1 192 ? -3.756 35.735 5.005 1.00 36.99 172 LYS A C 1
ATOM 1282 O O . LYS A 1 192 ? -3.170 35.023 4.221 1.00 35.07 172 LYS A O 1
ATOM 1288 N N . SER A 1 193 ? -4.191 36.953 4.655 1.00 36.59 173 SER A N 1
ATOM 1289 C CA . SER A 1 193 ? -4.007 37.387 3.288 1.00 35.56 173 SER A CA 1
ATOM 1290 C C . SER A 1 193 ? -2.537 37.731 3.054 1.00 33.56 173 SER A C 1
ATOM 1291 O O . SER A 1 193 ? -2.051 37.546 1.957 1.00 36.01 173 SER A O 1
ATOM 1294 N N . THR A 1 194 ? -1.812 38.192 4.076 1.00 32.00 174 THR A N 1
ATOM 1295 C CA . THR A 1 194 ? -0.353 38.423 3.967 1.00 32.60 174 THR A CA 1
ATOM 1296 C C . THR A 1 194 ? 0.340 37.081 3.645 1.00 31.24 174 THR A C 1
ATOM 1297 O O . THR A 1 194 ? 1.153 36.972 2.715 1.00 33.53 174 THR A O 1
ATOM 1301 N N . PHE A 1 195 ? -0.007 36.074 4.409 1.00 32.49 175 PHE A N 1
ATOM 1302 C CA . PHE A 1 195 ? 0.564 34.746 4.136 1.00 31.83 175 PHE A CA 1
ATOM 1303 C C . PHE A 1 195 ? 0.310 34.281 2.720 1.00 28.93 175 PHE A C 1
ATOM 1304 O O . PHE A 1 195 ? 1.248 33.954 1.978 1.00 30.64 175 PHE A O 1
ATOM 1312 N N . ILE A 1 196 ? -0.960 34.267 2.346 1.00 30.43 176 ILE A N 1
ATOM 1313 C CA . ILE A 1 196 ? -1.398 33.853 0.984 1.00 30.63 176 ILE A CA 1
ATOM 1314 C C . ILE A 1 196 ? -0.683 34.568 -0.128 1.00 32.10 176 ILE A C 1
ATOM 1315 O O . ILE A 1 196 ? -0.190 33.955 -1.087 1.00 31.83 176 ILE A O 1
ATOM 1320 N N . ARG A 1 197 ? -0.604 35.897 -0.041 1.00 32.95 177 ARG A N 1
ATOM 1321 C CA . ARG A 1 197 ? 0.097 36.640 -1.057 1.00 34.03 177 ARG A CA 1
ATOM 1322 C C . ARG A 1 197 ? 1.592 36.351 -1.052 1.00 30.75 177 ARG A C 1
ATOM 1323 O O . ARG A 1 197 ? 2.211 36.403 -2.099 1.00 35.07 177 ARG A O 1
ATOM 1331 N N . ALA A 1 198 ? 2.168 36.090 0.112 1.00 29.93 178 ALA A N 1
ATOM 1332 C CA . ALA A 1 198 ? 3.600 35.807 0.182 1.00 33.99 178 ALA A CA 1
ATOM 1333 C C . ALA A 1 198 ? 3.937 34.463 -0.439 1.00 35.48 178 ALA A C 1
ATOM 1334 O O . ALA A 1 198 ? 5.003 34.304 -1.005 1.00 35.54 178 ALA A O 1
ATOM 1336 N N . VAL A 1 199 ? 3.053 33.483 -0.315 1.00 32.57 179 VAL A N 1
ATOM 1337 C CA . VAL A 1 199 ? 3.375 32.149 -0.866 1.00 34.26 179 VAL A CA 1
ATOM 1338 C C . VAL A 1 199 ? 2.890 31.933 -2.316 1.00 34.41 179 VAL A C 1
ATOM 1339 O O . VAL A 1 199 ? 3.241 30.953 -2.967 1.00 38.34 179 VAL A O 1
ATOM 1343 N N . SER A 1 200 ? 2.074 32.844 -2.827 1.00 35.85 180 SER A N 1
ATOM 1344 C CA . SER A 1 200 ? 1.430 32.638 -4.134 1.00 33.26 180 SER A CA 1
ATOM 1345 C C . SER A 1 200 ? 2.327 32.926 -5.297 1.00 34.11 180 SER A C 1
ATOM 1346 O O . SER A 1 200 ? 2.884 34.032 -5.392 1.00 36.61 180 SER A O 1
ATOM 1349 N N . ALA A 1 201 ? 2.441 31.979 -6.213 1.00 32.76 181 ALA A N 1
ATOM 1350 C CA . ALA A 1 201 ? 3.060 32.228 -7.510 1.00 37.20 181 ALA A CA 1
ATOM 1351 C C . ALA A 1 201 ? 2.060 32.924 -8.452 1.00 42.20 181 ALA A C 1
ATOM 1352 O O . ALA A 1 201 ? 2.458 33.572 -9.388 1.00 43.34 181 ALA A O 1
ATOM 1354 N N . ALA A 1 202 ? 0.761 32.770 -8.210 1.00 42.05 182 ALA A N 1
ATOM 1355 C CA . ALA A 1 202 ? -0.261 33.420 -9.018 1.00 39.28 182 ALA A CA 1
ATOM 1356 C C . ALA A 1 202 ? -1.597 33.454 -8.279 1.00 40.82 182 ALA A C 1
ATOM 1357 O O . ALA A 1 202 ? -1.835 32.684 -7.343 1.00 37.03 182 ALA A O 1
ATOM 1359 N N . LYS A 1 203 ? -2.444 34.381 -8.701 1.00 40.79 183 LYS A N 1
ATOM 1360 C CA . LYS A 1 203 ? -3.792 34.529 -8.178 1.00 42.10 183 LYS A CA 1
ATOM 1361 C C . LYS A 1 203 ? -4.723 34.031 -9.267 1.00 44.99 183 LYS A C 1
ATOM 1362 O O . LYS A 1 203 ? -4.672 34.515 -10.357 1.00 43.27 183 LYS A O 1
ATOM 1368 N N . PRO A 1 204 ? -5.568 33.052 -8.990 1.00 40.60 184 PRO A N 1
ATOM 1369 C CA . PRO A 1 204 ? -6.431 32.642 -10.071 1.00 42.25 184 PRO A CA 1
ATOM 1370 C C . PRO A 1 204 ? -7.473 33.716 -10.397 1.00 38.65 184 PRO A C 1
ATOM 1371 O O . PRO A 1 204 ? -7.791 34.575 -9.588 1.00 36.06 184 PRO A O 1
ATOM 1375 N N . LYS A 1 205 ? -7.975 33.642 -11.612 1.00 41.11 185 LYS A N 1
ATOM 1376 C CA . LYS A 1 205 ? -9.055 34.507 -12.108 1.00 43.79 185 LYS A CA 1
ATOM 1377 C C . LYS A 1 205 ? -10.374 34.040 -11.474 1.00 41.37 185 LYS A C 1
ATOM 1378 O O . LYS A 1 205 ? -10.613 32.825 -11.338 1.00 35.52 185 LYS A O 1
ATOM 1384 N N . VAL A 1 206 ? -11.231 34.979 -11.138 1.00 40.22 186 VAL A N 1
ATOM 1385 C CA . VAL A 1 206 ? -12.581 34.669 -10.591 1.00 42.25 186 VAL A CA 1
ATOM 1386 C C . VAL A 1 206 ? -13.551 34.708 -11.719 1.00 40.79 186 VAL A C 1
ATOM 1387 O O . VAL A 1 206 ? -13.478 35.625 -12.509 1.00 43.68 186 VAL A O 1
ATOM 1391 N N . ALA A 1 207 ? -14.471 33.754 -11.807 1.00 39.29 187 ALA A N 1
ATOM 1392 C CA . ALA A 1 207 ? -15.505 33.707 -12.887 1.00 42.97 187 ALA A CA 1
ATOM 1393 C C . ALA A 1 207 ? -16.876 33.603 -12.242 1.00 41.25 187 ALA A C 1
ATOM 1394 O O . ALA A 1 207 ? -16.978 33.161 -11.082 1.00 38.05 187 ALA A O 1
ATOM 1396 N N . ASP A 1 208 ? -17.900 34.059 -12.964 1.00 40.33 188 ASP A N 1
ATOM 1397 C CA . ASP A 1 208 ? -19.339 33.996 -12.545 1.00 41.00 188 ASP A CA 1
ATOM 1398 C C . ASP A 1 208 ? -19.650 34.695 -11.259 1.00 43.79 188 ASP A C 1
ATOM 1399 O O . ASP A 1 208 ? -20.355 34.165 -10.416 1.00 40.40 188 ASP A O 1
ATOM 1404 N N . TYR A 1 209 ? -19.082 35.884 -11.085 1.00 43.08 189 TYR A N 1
ATOM 1405 C CA . TYR A 1 209 ? -19.261 36.635 -9.875 1.00 44.33 189 TYR A CA 1
ATOM 1406 C C . TYR A 1 209 ? -19.587 38.044 -10.346 1.00 51.12 189 TYR A C 1
ATOM 1407 O O . TYR A 1 209 ? -18.831 38.605 -11.130 1.00 44.93 189 TYR A O 1
ATOM 1416 N N . PRO A 1 210 ? -20.727 38.588 -9.904 1.00 54.32 190 PRO A N 1
ATOM 1417 C CA . PRO A 1 210 ? -21.181 39.849 -10.486 1.00 62.38 190 PRO A CA 1
ATOM 1418 C C . PRO A 1 210 ? -20.195 40.966 -10.216 1.00 64.92 190 PRO A C 1
ATOM 1419 O O . PRO A 1 210 ? -19.869 41.722 -11.116 1.00 83.76 190 PRO A O 1
ATOM 1423 N N . PHE A 1 211 ? -19.680 41.012 -8.998 1.00 64.07 191 PHE A N 1
ATOM 1424 C CA . PHE A 1 211 ? -18.718 42.032 -8.581 1.00 67.21 191 PHE A CA 1
ATOM 1425 C C . PHE A 1 211 ? -17.336 41.728 -9.106 1.00 65.78 191 PHE A C 1
ATOM 1426 O O . PHE A 1 211 ? -17.117 40.725 -9.788 1.00 67.96 191 PHE A O 1
ATOM 1434 N N . THR A 1 212 ? -16.426 42.651 -8.876 1.00 59.09 192 THR A N 1
ATOM 1435 C CA . THR A 1 212 ? -15.024 42.435 -9.201 1.00 59.10 192 THR A CA 1
ATOM 1436 C C . THR A 1 212 ? -14.134 42.745 -8.024 1.00 59.38 192 THR A C 1
ATOM 1437 O O . THR A 1 212 ? -12.935 42.445 -8.043 1.00 51.90 192 THR A O 1
ATOM 1441 N N . THR A 1 213 ? -14.734 43.321 -6.983 1.00 54.58 193 THR A N 1
ATOM 1442 C CA . THR A 1 213 ? -14.028 43.625 -5.751 1.00 58.60 193 THR A CA 1
ATOM 1443 C C . THR A 1 213 ? -14.425 42.649 -4.662 1.00 55.69 193 THR A C 1
ATOM 1444 O O . THR A 1 213 ? -15.417 41.885 -4.786 1.00 61.78 193 THR A O 1
ATOM 1448 N N . LEU A 1 214 ? -13.637 42.662 -3.593 1.00 50.11 194 LEU A N 1
ATOM 1449 C CA . LEU A 1 214 ? -13.938 41.924 -2.406 1.00 56.32 194 LEU A CA 1
ATOM 1450 C C . LEU A 1 214 ? -14.185 40.454 -2.784 1.00 57.86 194 LEU A C 1
ATOM 1451 O O . LEU A 1 214 ? -15.289 39.917 -2.651 1.00 69.66 194 LEU A O 1
ATOM 1456 N N . VAL A 1 215 ? -13.130 39.852 -3.328 1.00 50.01 195 VAL A N 1
ATOM 1457 C CA . VAL A 1 215 ? -13.077 38.410 -3.625 1.00 47.18 195 VAL A CA 1
ATOM 1458 C C . VAL A 1 215 ? -12.342 37.697 -2.484 1.00 43.03 195 VAL A C 1
ATOM 1459 O O . VAL A 1 215 ? -11.330 38.198 -2.004 1.00 44.99 195 VAL A O 1
ATOM 1463 N N . PRO A 1 216 ? -12.818 36.514 -2.053 1.00 44.23 196 PRO A N 1
ATOM 1464 C CA . PRO A 1 216 ? -12.010 35.761 -1.066 1.00 43.39 196 PRO A CA 1
ATOM 1465 C C . PRO A 1 216 ? -10.619 35.374 -1.612 1.00 38.57 196 PRO A C 1
ATOM 1466 O O . PRO A 1 216 ? -10.450 35.194 -2.807 1.00 41.01 196 PRO A O 1
ATOM 1470 N N . SER A 1 217 ? -9.631 35.289 -0.740 1.00 39.70 197 SER A N 1
ATOM 1471 C CA . SER A 1 217 ? -8.238 35.102 -1.163 1.00 45.55 197 SER A CA 1
ATOM 1472 C C . SER A 1 217 ? -7.941 33.640 -1.472 1.00 36.38 197 SER A C 1
ATOM 1473 O O . SER A 1 217 ? -8.059 32.811 -0.585 1.00 36.86 197 SER A O 1
ATOM 1476 N N . LEU A 1 218 ? -7.605 33.349 -2.717 1.00 38.54 198 LEU A N 1
ATOM 1477 C CA . LEU A 1 218 ? -6.997 32.048 -3.099 1.00 39.37 198 LEU A CA 1
ATOM 1478 C C . LEU A 1 218 ? -5.663 32.299 -3.791 1.00 37.69 198 LEU A C 1
ATOM 1479 O O . LEU A 1 218 ? -5.474 33.310 -4.486 1.00 40.35 198 LEU A O 1
ATOM 1484 N N . GLY A 1 219 ? -4.736 31.367 -3.649 1.00 35.17 199 GLY A N 1
ATOM 1485 C CA . GLY A 1 219 ? -3.449 31.481 -4.310 1.00 31.50 199 GLY A CA 1
ATOM 1486 C C . GLY A 1 219 ? -2.979 30.132 -4.775 1.00 30.20 199 GLY A C 1
ATOM 1487 O O . GLY A 1 219 ? -3.322 29.138 -4.170 1.00 30.57 199 GLY A O 1
ATOM 1488 N N . VAL A 1 220 ? -2.150 30.113 -5.800 1.00 29.73 200 VAL A N 1
ATOM 1489 C CA . VAL A 1 220 ? -1.526 28.869 -6.219 1.00 30.24 200 VAL A CA 1
ATOM 1490 C C . VAL A 1 220 ? -0.081 28.991 -5.751 1.00 34.94 200 VAL A C 1
ATOM 1491 O O . VAL A 1 220 ? 0.635 29.995 -6.077 1.00 32.13 200 VAL A O 1
ATOM 1495 N N . VAL A 1 221 ? 0.358 27.982 -5.020 1.00 33.52 201 VAL A N 1
ATOM 1496 C CA . VAL A 1 221 ? 1.730 27.924 -4.512 1.00 33.18 201 VAL A CA 1
ATOM 1497 C C . VAL A 1 221 ? 2.532 27.001 -5.411 1.00 34.57 201 VAL A C 1
ATOM 1498 O O . VAL A 1 221 ? 2.169 25.824 -5.605 1.00 29.93 201 VAL A O 1
ATOM 1502 N N . ARG A 1 222 ? 3.676 27.473 -5.914 1.00 32.42 202 ARG A N 1
ATOM 1503 C CA . ARG A 1 222 ? 4.538 26.612 -6.674 1.00 34.82 202 ARG A CA 1
ATOM 1504 C C . ARG A 1 222 ? 5.783 26.315 -5.879 1.00 37.56 202 ARG A C 1
ATOM 1505 O O . ARG A 1 222 ? 6.568 27.210 -5.625 1.00 32.09 202 ARG A O 1
ATOM 1513 N N . MET A 1 223 ? 6.009 25.062 -5.522 1.00 32.09 203 MET A N 1
ATOM 1514 C CA . MET A 1 223 ? 7.219 24.730 -4.755 1.00 33.58 203 MET A CA 1
ATOM 1515 C C . MET A 1 223 ? 8.381 24.414 -5.675 1.00 35.77 203 MET A C 1
ATOM 1516 O O . MET A 1 223 ? 9.517 24.881 -5.464 1.00 32.16 203 MET A O 1
ATOM 1521 N N . ASP A 1 224 ? 8.103 23.614 -6.694 1.00 34.78 204 ASP A N 1
ATOM 1522 C CA . ASP A 1 224 ? 9.057 23.301 -7.761 1.00 38.92 204 ASP A CA 1
ATOM 1523 C C . ASP A 1 224 ? 8.236 22.556 -8.841 1.00 39.96 204 ASP A C 1
ATOM 1524 O O . ASP A 1 224 ? 6.991 22.426 -8.713 1.00 31.06 204 ASP A O 1
ATOM 1529 N N . ASN A 1 225 ? 8.908 22.049 -9.868 1.00 38.15 205 ASN A N 1
ATOM 1530 C CA . ASN A 1 225 ? 8.247 21.320 -10.980 1.00 39.40 205 ASN A CA 1
ATOM 1531 C C . ASN A 1 225 ? 7.327 20.240 -10.445 1.00 34.59 205 ASN A C 1
ATOM 1532 O O . ASN A 1 225 ? 7.748 19.471 -9.601 1.00 35.12 205 ASN A O 1
ATOM 1537 N N . GLU A 1 226 ? 6.062 20.251 -10.881 1.00 32.29 206 GLU A N 1
ATOM 1538 C CA . GLU A 1 226 ? 5.073 19.231 -10.580 1.00 32.09 206 GLU A CA 1
ATOM 1539 C C . GLU A 1 226 ? 4.702 19.195 -9.097 1.00 31.98 206 GLU A C 1
ATOM 1540 O O . GLU A 1 226 ? 4.139 18.232 -8.610 1.00 32.28 206 GLU A O 1
ATOM 1546 N N . LYS A 1 227 ? 5.048 20.248 -8.389 1.00 29.62 207 LYS A N 1
ATOM 1547 C CA . LYS A 1 227 ? 4.890 20.283 -6.905 1.00 29.58 207 LYS A CA 1
ATOM 1548 C C . LYS A 1 227 ? 4.244 21.636 -6.565 1.00 30.87 207 LYS A C 1
ATOM 1549 O O . LYS A 1 227 ? 4.940 22.663 -6.389 1.00 30.68 207 LYS A O 1
ATOM 1555 N N . SER A 1 228 ? 2.917 21.631 -6.547 1.00 27.96 208 SER A N 1
ATOM 1556 C CA . SER A 1 228 ? 2.119 22.877 -6.325 1.00 32.33 208 SER A CA 1
ATOM 1557 C C . SER A 1 228 ? 0.843 22.513 -5.527 1.00 32.25 208 SER A C 1
ATOM 1558 O O . SER A 1 228 ? 0.457 21.308 -5.385 1.00 27.90 208 SER A O 1
ATOM 1561 N N . PHE A 1 229 ? 0.182 23.534 -5.021 1.00 27.54 209 PHE A N 1
ATOM 1562 C CA . PHE A 1 229 ? -1.066 23.375 -4.285 1.00 28.95 209 PHE A CA 1
ATOM 1563 C C . PHE A 1 229 ? -1.827 24.700 -4.231 1.00 26.39 209 PHE A C 1
ATOM 1564 O O . PHE A 1 229 ? -1.226 25.798 -4.390 1.00 28.80 209 PHE A O 1
ATOM 1572 N N . VAL A 1 230 ? -3.118 24.572 -4.037 1.00 28.82 210 VAL A N 1
ATOM 1573 C CA . VAL A 1 230 ? -4.027 25.721 -3.842 1.00 28.19 210 VAL A CA 1
ATOM 1574 C C . VAL A 1 230 ? -4.286 25.983 -2.365 1.00 27.84 210 VAL A C 1
ATOM 1575 O O . VAL A 1 230 ? -4.617 25.084 -1.629 1.00 30.03 210 VAL A O 1
ATOM 1579 N N . VAL A 1 231 ? -4.129 27.238 -1.977 1.00 26.78 211 VAL A N 1
ATOM 1580 C CA . VAL A 1 231 ? -4.396 27.690 -0.634 1.00 29.94 211 VAL A CA 1
ATOM 1581 C C . VAL A 1 231 ? -5.567 28.743 -0.686 1.00 30.11 211 VAL A C 1
ATOM 1582 O O . VAL A 1 231 ? -5.621 29.580 -1.589 1.00 29.73 211 VAL A O 1
ATOM 1586 N N . ALA A 1 232 ? -6.466 28.656 0.275 1.00 32.52 212 ALA A N 1
ATOM 1587 C CA . ALA A 1 232 ? -7.709 29.473 0.328 1.00 34.18 212 ALA A CA 1
ATOM 1588 C C . ALA A 1 232 ? -7.857 29.977 1.736 1.00 34.50 212 ALA A C 1
ATOM 1589 O O . ALA A 1 232 ? -7.483 29.294 2.679 1.00 31.48 212 ALA A O 1
ATOM 1591 N N . ASP A 1 233 ? -8.450 31.167 1.883 1.00 32.23 213 ASP A N 1
ATOM 1592 C CA . ASP A 1 233 ? -8.838 31.669 3.154 1.00 35.37 213 ASP A CA 1
ATOM 1593 C C . ASP A 1 233 ? -10.231 31.176 3.473 1.00 34.84 213 ASP A C 1
ATOM 1594 O O . ASP A 1 233 ? -11.200 31.641 2.848 1.00 35.10 213 ASP A O 1
ATOM 1599 N N . ILE A 1 234 ? -10.360 30.289 4.447 1.00 34.73 214 ILE A N 1
ATOM 1600 C CA . ILE A 1 234 ? -11.637 29.657 4.710 1.00 39.52 214 ILE A CA 1
ATOM 1601 C C . ILE A 1 234 ? -12.724 30.665 5.191 1.00 41.55 214 ILE A C 1
ATOM 1602 O O . ILE A 1 234 ? -13.836 30.663 4.666 1.00 35.47 214 ILE A O 1
ATOM 1607 N N . PRO A 1 235 ? -12.392 31.559 6.127 1.00 42.24 215 PRO A N 1
ATOM 1608 C CA . PRO A 1 235 ? -13.415 32.517 6.583 1.00 44.08 215 PRO A CA 1
ATOM 1609 C C . PRO A 1 235 ? -13.993 33.382 5.468 1.00 43.60 215 PRO A C 1
ATOM 1610 O O . PRO A 1 235 ? -15.189 33.611 5.469 1.00 45.18 215 PRO A O 1
ATOM 1614 N N . GLY A 1 236 ? -13.185 33.801 4.499 1.00 42.23 216 GLY A N 1
ATOM 1615 C CA . GLY A 1 236 ? -13.712 34.495 3.283 1.00 43.74 216 GLY A CA 1
ATOM 1616 C C . GLY A 1 236 ? -14.780 33.709 2.550 1.00 43.71 216 GLY A C 1
ATOM 1617 O O . GLY A 1 236 ? -15.811 34.245 2.139 1.00 42.47 216 GLY A O 1
ATOM 1618 N N . LEU A 1 237 ? -14.549 32.412 2.410 1.00 39.94 217 LEU A N 1
ATOM 1619 C CA . LEU A 1 237 ? -15.532 31.507 1.798 1.00 39.11 217 LEU A CA 1
ATOM 1620 C C . LEU A 1 237 ? -16.757 31.213 2.598 1.00 35.23 217 LEU A C 1
ATOM 1621 O O . LEU A 1 237 ? -17.868 31.161 2.050 1.00 49.16 217 LEU A O 1
ATOM 1626 N N . ILE A 1 238 ? -16.617 30.988 3.887 1.00 38.12 218 ILE A N 1
ATOM 1627 C CA . ILE A 1 238 ? -17.762 30.631 4.669 1.00 41.84 218 ILE A CA 1
ATOM 1628 C C . ILE A 1 238 ? -18.594 31.847 5.041 1.00 49.49 218 ILE A C 1
ATOM 1629 O O . ILE A 1 238 ? -19.822 31.783 5.063 1.00 50.16 218 ILE A O 1
ATOM 1634 N N . GLU A 1 239 ? -17.950 32.963 5.318 1.00 53.64 219 GLU A N 1
ATOM 1635 C CA . GLU A 1 239 ? -18.710 34.171 5.510 1.00 65.11 219 GLU A CA 1
ATOM 1636 C C . GLU A 1 239 ? -19.321 34.474 4.146 1.00 62.96 219 GLU A C 1
ATOM 1637 O O . GLU A 1 239 ? -18.647 34.448 3.077 1.00 63.55 219 GLU A O 1
ATOM 1643 N N . GLY A 1 240 ? -20.629 34.640 4.168 1.00 58.55 220 GLY A N 1
ATOM 1644 C CA . GLY A 1 240 ? -21.357 34.841 2.944 1.00 72.51 220 GLY A CA 1
ATOM 1645 C C . GLY A 1 240 ? -21.286 36.317 2.675 1.00 69.03 220 GLY A C 1
ATOM 1646 O O . GLY A 1 240 ? -22.308 36.984 2.719 1.00 62.17 220 GLY A O 1
ATOM 1647 N N . ALA A 1 241 ? -20.081 36.817 2.401 1.00 76.20 221 ALA A N 1
ATOM 1648 C CA . ALA A 1 241 ? -19.825 38.255 2.472 1.00 80.28 221 ALA A CA 1
ATOM 1649 C C . ALA A 1 241 ? -20.518 38.952 1.316 1.00 72.40 221 ALA A C 1
ATOM 1650 O O . ALA A 1 241 ? -21.266 39.894 1.557 1.00 82.09 221 ALA A O 1
ATOM 1652 N N . ALA A 1 242 ? -20.309 38.470 0.087 1.00 71.91 222 ALA A N 1
ATOM 1653 C CA . ALA A 1 242 ? -21.017 39.012 -1.122 1.00 69.53 222 ALA A CA 1
ATOM 1654 C C . ALA A 1 242 ? -21.910 38.024 -1.841 1.00 66.57 222 ALA A C 1
ATOM 1655 O O . ALA A 1 242 ? -22.799 38.390 -2.622 1.00 66.08 222 ALA A O 1
ATOM 1657 N N . GLU A 1 243 ? -21.672 36.755 -1.579 1.00 56.35 223 GLU A N 1
ATOM 1658 C CA . GLU A 1 243 ? -22.303 35.715 -2.309 1.00 58.29 223 GLU A CA 1
ATOM 1659 C C . GLU A 1 243 ? -23.352 34.997 -1.434 1.00 52.37 223 GLU A C 1
ATOM 1660 O O . GLU A 1 243 ? -24.113 34.196 -1.930 1.00 50.27 223 GLU A O 1
ATOM 1666 N N . GLY A 1 244 ? -23.408 35.307 -0.146 1.00 46.00 224 GLY A N 1
ATOM 1667 C CA . GLY A 1 244 ? -24.380 34.713 0.757 1.00 46.48 224 GLY A CA 1
ATOM 1668 C C . GLY A 1 244 ? -23.928 33.346 1.237 1.00 46.01 224 GLY A C 1
ATOM 1669 O O . GLY A 1 244 ? -22.767 32.907 0.998 1.00 40.11 224 GLY A O 1
ATOM 1670 N N . ALA A 1 245 ? -24.858 32.665 1.889 1.00 40.03 225 ALA A N 1
ATOM 1671 C CA . ALA A 1 245 ? -24.530 31.436 2.611 1.00 42.91 225 ALA A CA 1
ATOM 1672 C C . ALA A 1 245 ? -24.294 30.231 1.697 1.00 36.63 225 ALA A C 1
ATOM 1673 O O . ALA A 1 245 ? -23.716 29.234 2.141 1.00 38.60 225 ALA A O 1
ATOM 1675 N N . GLY A 1 246 ? -24.709 30.327 0.431 1.00 35.39 226 GLY A N 1
ATOM 1676 C CA . GLY A 1 246 ? -24.454 29.285 -0.567 1.00 35.01 226 GLY A CA 1
ATOM 1677 C C . GLY A 1 246 ? -22.956 29.024 -0.842 1.00 34.52 226 GLY A C 1
ATOM 1678 O O . GLY A 1 246 ? -22.555 27.907 -1.104 1.00 31.12 226 GLY A O 1
ATOM 1679 N N . LEU A 1 247 ? -22.106 30.035 -0.731 1.00 32.57 227 LEU A N 1
ATOM 1680 C CA . LEU A 1 247 ? -20.692 29.837 -0.994 1.00 32.58 227 LEU A CA 1
ATOM 1681 C C . LEU A 1 247 ? -19.992 28.828 -0.093 1.00 32.92 227 LEU A C 1
ATOM 1682 O O . LEU A 1 247 ? -19.217 28.002 -0.567 1.00 34.33 227 LEU A O 1
ATOM 1687 N N . GLY A 1 248 ? -20.207 28.907 1.216 1.00 30.80 228 GLY A N 1
ATOM 1688 C CA . GLY A 1 248 ? -19.597 27.934 2.125 1.00 30.74 228 GLY A CA 1
ATOM 1689 C C . GLY A 1 248 ? -20.105 26.516 1.908 1.00 31.25 228 GLY A C 1
ATOM 1690 O O . GLY A 1 248 ? -19.370 25.560 2.111 1.00 29.44 228 GLY A O 1
ATOM 1691 N N . ILE A 1 249 ? -21.364 26.369 1.503 1.00 33.66 229 ILE A N 1
ATOM 1692 C CA . ILE A 1 249 ? -21.894 25.045 1.147 1.00 32.55 229 ILE A CA 1
ATOM 1693 C C . ILE A 1 249 ? -21.186 24.453 -0.079 1.00 32.84 229 ILE A C 1
ATOM 1694 O O . ILE A 1 249 ? -20.843 23.265 -0.127 1.00 31.16 229 ILE A O 1
ATOM 1699 N N . ARG A 1 250 ? -20.950 25.296 -1.074 1.00 30.14 230 ARG A N 1
ATOM 1700 C CA . ARG A 1 250 ? -20.203 24.871 -2.255 1.00 33.99 230 ARG A CA 1
ATOM 1701 C C . ARG A 1 250 ? -18.727 24.572 -1.935 1.00 33.03 230 ARG A C 1
ATOM 1702 O O . ARG A 1 250 ? -18.159 23.658 -2.547 1.00 32.42 230 ARG A O 1
ATOM 1710 N N . PHE A 1 251 ? -18.155 25.294 -0.964 1.00 34.67 231 PHE A N 1
ATOM 1711 C CA . PHE A 1 251 ? -16.826 24.934 -0.416 1.00 31.80 231 PHE A CA 1
ATOM 1712 C C . PHE A 1 251 ? -16.874 23.527 0.197 1.00 32.05 231 PHE A C 1
ATOM 1713 O O . PHE A 1 251 ? -16.026 22.676 -0.079 1.00 31.41 231 PHE A O 1
ATOM 1721 N N . LEU A 1 252 ? -17.898 23.259 1.028 1.00 35.12 232 LEU A N 1
ATOM 1722 C CA . LEU A 1 252 ? -18.029 21.935 1.683 1.00 32.21 232 LEU A CA 1
ATOM 1723 C C . LEU A 1 252 ? -18.241 20.857 0.741 1.00 32.22 232 LEU A C 1
ATOM 1724 O O . LEU A 1 252 ? -17.728 19.714 0.961 1.00 29.50 232 LEU A O 1
ATOM 1729 N N . LYS A 1 253 ? -18.873 21.162 -0.414 1.00 37.66 233 LYS A N 1
ATOM 1730 C CA . LYS A 1 253 ? -19.078 20.126 -1.451 1.00 29.84 233 LYS A CA 1
ATOM 1731 C C . LYS A 1 253 ? -17.759 19.399 -1.929 1.00 34.10 233 LYS A C 1
ATOM 1732 O O . LYS A 1 253 ? -17.752 18.191 -2.245 1.00 31.23 233 LYS A O 1
ATOM 1738 N N . HIS A 1 254 ? -16.654 20.135 -1.977 1.00 30.65 234 HIS A N 1
ATOM 1739 C CA . HIS A 1 254 ? -15.373 19.592 -2.457 1.00 31.81 234 HIS A CA 1
ATOM 1740 C C . HIS A 1 254 ? -14.341 19.498 -1.349 1.00 31.99 234 HIS A C 1
ATOM 1741 O O . HIS A 1 254 ? -13.111 19.509 -1.577 1.00 34.56 234 HIS A O 1
ATOM 1748 N N . LEU A 1 255 ? -14.814 19.418 -0.117 1.00 31.08 235 LEU A N 1
ATOM 1749 C CA . LEU A 1 255 ? -13.933 19.293 1.038 1.00 35.13 235 LEU A CA 1
ATOM 1750 C C . LEU A 1 255 ? -12.896 18.165 0.938 1.00 36.48 235 LEU A C 1
ATOM 1751 O O . LEU A 1 255 ? -11.787 18.291 1.516 1.00 36.58 235 LEU A O 1
ATOM 1756 N N . GLU A 1 256 ? -13.247 17.063 0.274 1.00 34.51 236 GLU A N 1
ATOM 1757 C CA . GLU A 1 256 ? -12.279 15.957 0.132 1.00 40.42 236 GLU A CA 1
ATOM 1758 C C . GLU A 1 256 ? -10.915 16.388 -0.547 1.00 39.15 236 GLU A C 1
ATOM 1759 O O . GLU A 1 256 ? -9.878 15.769 -0.321 1.00 36.95 236 GLU A O 1
ATOM 1765 N N . ARG A 1 257 ? -10.922 17.444 -1.369 1.00 33.66 237 ARG A N 1
ATOM 1766 C CA . ARG A 1 257 ? -9.680 17.987 -1.938 1.00 37.11 237 ARG A CA 1
ATOM 1767 C C . ARG A 1 257 ? -8.811 18.713 -0.894 1.00 35.47 237 ARG A C 1
ATOM 1768 O O . ARG A 1 257 ? -7.588 18.809 -1.075 1.00 33.27 237 ARG A O 1
ATOM 1776 N N . CYS A 1 258 ? -9.424 19.177 0.191 1.00 36.68 238 CYS A N 1
ATOM 1777 C CA . CYS A 1 258 ? -8.737 19.903 1.249 1.00 39.66 238 CYS A CA 1
ATOM 1778 C C . CYS A 1 258 ? -8.038 18.907 2.171 1.00 42.38 238 CYS A C 1
ATOM 1779 O O . CYS A 1 258 ? -8.709 18.175 2.866 1.00 36.90 238 CYS A O 1
ATOM 1782 N N . ARG A 1 259 ? -6.696 18.890 2.148 1.00 38.19 239 ARG A N 1
ATOM 1783 C CA . ARG A 1 259 ? -5.854 17.907 2.881 1.00 36.32 239 ARG A CA 1
ATOM 1784 C C . ARG A 1 259 ? -5.524 18.423 4.268 1.00 35.55 239 ARG A C 1
ATOM 1785 O O . ARG A 1 259 ? -5.388 17.646 5.206 1.00 34.12 239 ARG A O 1
ATOM 1793 N N . VAL A 1 260 ? -5.393 19.747 4.459 1.00 29.65 240 VAL A N 1
ATOM 1794 C CA . VAL A 1 260 ? -4.901 20.220 5.718 1.00 31.86 240 VAL A CA 1
ATOM 1795 C C . VAL A 1 260 ? -5.307 21.671 5.932 1.00 30.80 240 VAL A C 1
ATOM 1796 O O . VAL A 1 260 ? -5.392 22.405 4.957 1.00 27.71 240 VAL A O 1
ATOM 1800 N N . LEU A 1 261 ? -5.496 22.035 7.200 1.00 27.23 241 LEU A N 1
ATOM 1801 C CA . LEU A 1 261 ? -5.811 23.403 7.604 1.00 32.86 241 LEU A CA 1
ATOM 1802 C C . LEU A 1 261 ? -4.682 23.993 8.411 1.00 32.46 241 LEU A C 1
ATOM 1803 O O . LEU A 1 261 ? -4.098 23.299 9.248 1.00 33.30 241 LEU A O 1
ATOM 1808 N N . LEU A 1 262 ? -4.420 25.296 8.210 1.00 30.68 242 LEU A N 1
ATOM 1809 C CA . LEU A 1 262 ? -3.392 25.999 8.931 1.00 32.39 242 LEU A CA 1
ATOM 1810 C C . LEU A 1 262 ? -4.062 27.058 9.791 1.00 36.28 242 LEU A C 1
ATOM 1811 O O . LEU A 1 262 ? -4.715 27.950 9.270 1.00 34.00 242 LEU A O 1
ATOM 1816 N N . HIS A 1 263 ? -3.953 26.910 11.117 1.00 35.08 243 HIS A N 1
ATOM 1817 C CA . HIS A 1 263 ? -4.615 27.789 12.032 1.00 36.56 243 HIS A CA 1
ATOM 1818 C C . HIS A 1 263 ? -3.569 28.847 12.383 1.00 37.65 243 HIS A C 1
ATOM 1819 O O . HIS A 1 263 ? -2.636 28.640 13.162 1.00 37.55 243 HIS A O 1
ATOM 1826 N N . LEU A 1 264 ? -3.763 29.991 11.783 1.00 33.96 244 LEU A N 1
ATOM 1827 C CA . LEU A 1 264 ? -2.834 31.078 11.894 1.00 36.30 244 LEU A CA 1
ATOM 1828 C C . LEU A 1 264 ? -3.222 31.876 13.119 1.00 34.78 244 LEU A C 1
ATOM 1829 O O . LEU A 1 264 ? -4.392 32.272 13.232 1.00 34.70 244 LEU A O 1
ATOM 1834 N N . ILE A 1 265 ? -2.232 32.144 13.982 1.00 40.30 245 ILE A N 1
ATOM 1835 C CA . ILE A 1 265 ? -2.407 32.889 15.251 1.00 40.64 245 ILE A CA 1
ATOM 1836 C C . ILE A 1 265 ? -1.374 34.024 15.397 1.00 40.75 245 ILE A C 1
ATOM 1837 O O . ILE A 1 265 ? -0.172 33.785 15.364 1.00 42.12 245 ILE A O 1
ATOM 1842 N N . ASP A 1 266 ? -1.849 35.262 15.522 1.00 40.03 246 ASP A N 1
ATOM 1843 C CA . ASP A 1 266 ? -0.980 36.389 15.869 1.00 41.06 246 ASP A CA 1
ATOM 1844 C C . ASP A 1 266 ? -0.452 36.081 17.306 1.00 43.30 246 ASP A C 1
ATOM 1845 O O . ASP A 1 266 ? -1.214 35.979 18.270 1.00 45.30 246 ASP A O 1
ATOM 1850 N N . ILE A 1 267 ? 0.848 35.868 17.400 1.00 46.30 247 ILE A N 1
ATOM 1851 C CA . ILE A 1 267 ? 1.497 35.459 18.658 1.00 49.97 247 ILE A CA 1
ATOM 1852 C C . ILE A 1 267 ? 1.426 36.523 19.754 1.00 51.50 247 ILE A C 1
ATOM 1853 O O . ILE A 1 267 ? 1.349 36.170 20.922 1.00 54.70 247 ILE A O 1
ATOM 1858 N N . ASP A 1 268 ? 1.407 37.806 19.385 1.00 51.84 248 ASP A N 1
ATOM 1859 C CA . ASP A 1 268 ? 1.273 38.895 20.371 1.00 54.32 248 ASP A CA 1
ATOM 1860 C C . ASP A 1 268 ? 0.283 40.007 19.939 1.00 53.47 248 ASP A C 1
ATOM 1861 O O . ASP A 1 268 ? 0.706 41.053 19.483 1.00 55.10 248 ASP A O 1
ATOM 1866 N N . PRO A 1 269 ? -1.033 39.795 20.126 1.00 51.83 249 PRO A N 1
ATOM 1867 C CA . PRO A 1 269 ? -1.990 40.764 19.605 1.00 60.15 249 PRO A CA 1
ATOM 1868 C C . PRO A 1 269 ? -1.965 42.083 20.383 1.00 71.03 249 PRO A C 1
ATOM 1869 O O . PRO A 1 269 ? -2.273 42.107 21.575 1.00 85.29 249 PRO A O 1
ATOM 1873 N N . ILE A 1 270 ? -1.590 43.158 19.705 1.00 74.34 250 ILE A N 1
ATOM 1874 C CA . ILE A 1 270 ? -1.693 44.485 20.309 1.00 83.77 250 ILE A CA 1
ATOM 1875 C C . ILE A 1 270 ? -3.176 44.850 20.576 1.00 78.02 250 ILE A C 1
ATOM 1876 O O . ILE A 1 270 ? -3.484 45.467 21.584 1.00 82.78 250 ILE A O 1
ATOM 1881 N N . ASP A 1 271 ? -4.086 44.402 19.717 1.00 82.99 251 ASP A N 1
ATOM 1882 C CA . ASP A 1 271 ? -5.513 44.655 19.882 1.00 77.00 251 ASP A CA 1
ATOM 1883 C C . ASP A 1 271 ? -5.638 44.107 22.094 0.00 30.00 251 ASP A C 1
ATOM 1884 O O . ASP A 1 271 ? -6.131 44.308 22.283 1.00 55.46 251 ASP A O 1
ATOM 1889 N N . GLY A 1 272 ? -4.334 43.510 22.996 1.00 66.74 252 GLY A N 1
ATOM 1890 C CA . GLY A 1 272 ? -4.791 43.140 24.327 1.00 69.06 252 GLY A CA 1
ATOM 1891 C C . GLY A 1 272 ? -5.431 41.767 24.384 1.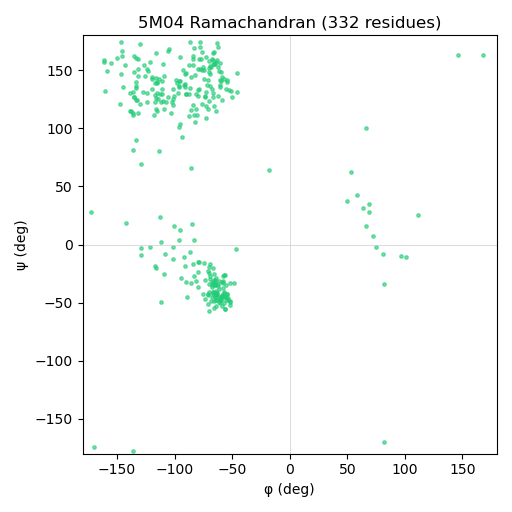00 73.97 252 GLY A C 1
ATOM 1892 O O . GLY A 1 272 ? -5.306 41.072 25.396 1.00 75.60 252 GLY A O 1
ATOM 1893 N N . THR A 1 273 ? -6.118 41.365 23.312 1.00 72.91 253 THR A N 1
ATOM 1894 C CA . THR A 1 273 ? -6.641 39.997 23.182 1.00 70.02 253 THR A CA 1
ATOM 1895 C C . THR A 1 273 ? -5.614 38.925 23.562 1.00 64.60 253 THR A C 1
ATOM 1896 O O . THR A 1 273 ? -4.408 39.088 23.370 1.00 68.70 253 THR A O 1
ATOM 1900 N N . ASP A 1 274 ? -6.114 37.827 24.101 1.00 63.12 254 ASP A N 1
ATOM 1901 C CA . ASP A 1 274 ? -5.275 36.722 24.553 1.00 67.11 254 ASP A CA 1
ATOM 1902 C C . ASP A 1 274 ? -5.303 35.560 23.522 1.00 62.76 254 ASP A C 1
ATOM 1903 O O . ASP A 1 274 ? -6.384 35.029 23.215 1.00 57.45 254 ASP A O 1
ATOM 1908 N N . PRO A 1 275 ? -4.121 35.154 23.013 1.00 60.41 255 PRO A N 1
ATOM 1909 C CA . PRO A 1 275 ? -4.087 34.134 21.943 1.00 57.89 255 PRO A CA 1
ATOM 1910 C C . PRO A 1 275 ? -4.781 32.812 22.247 1.00 60.61 255 PRO A C 1
ATOM 1911 O O . PRO A 1 275 ? -5.256 32.165 21.320 1.00 52.33 255 PRO A O 1
ATOM 1915 N N . VAL A 1 276 ? -4.887 32.425 23.517 1.00 58.04 256 VAL A N 1
ATOM 1916 C CA . VAL A 1 276 ? -5.411 31.108 23.857 1.00 56.89 256 VAL A CA 1
ATOM 1917 C C . VAL A 1 276 ? -6.916 31.101 23.671 1.00 59.42 256 VAL A C 1
ATOM 1918 O O . VAL A 1 276 ? -7.487 30.142 23.141 1.00 53.45 256 VAL A O 1
ATOM 1922 N N . GLU A 1 277 ? -7.549 32.177 24.123 1.00 59.56 257 GLU A N 1
ATOM 1923 C CA . GLU A 1 277 ? -8.991 32.294 24.035 1.00 64.03 257 GLU A CA 1
ATOM 1924 C C . GLU A 1 277 ? -9.416 32.488 22.581 1.00 54.20 257 GLU A C 1
ATOM 1925 O O . GLU A 1 277 ? -10.405 31.913 22.162 1.00 51.01 257 GLU A O 1
ATOM 1931 N N . ASN A 1 278 ? -8.673 33.305 21.838 1.00 51.60 258 ASN A N 1
ATOM 1932 C CA . ASN A 1 278 ? -8.891 33.499 20.379 1.00 50.77 258 ASN A CA 1
ATOM 1933 C C . ASN A 1 278 ? -8.854 32.203 19.614 1.00 49.39 258 ASN A C 1
ATOM 1934 O O . ASN A 1 278 ? -9.757 31.922 18.800 1.00 52.64 258 ASN A O 1
ATOM 1939 N N . ALA A 1 279 ? -7.819 31.421 19.900 1.00 43.20 259 ALA A N 1
ATOM 1940 C CA . ALA A 1 279 ? -7.676 30.083 19.337 1.00 47.41 259 ALA A CA 1
ATOM 1941 C C . ALA A 1 279 ? -8.888 29.230 19.636 1.00 47.08 259 ALA A C 1
ATOM 1942 O O . ALA A 1 279 ? -9.417 28.570 18.735 1.00 40.81 259 ALA A O 1
ATOM 1944 N N . ARG A 1 280 ? -9.366 29.271 20.878 1.00 41.56 260 ARG A N 1
ATOM 1945 C CA . ARG A 1 280 ? -10.602 28.566 21.251 1.00 42.02 260 ARG A CA 1
ATOM 1946 C C . ARG A 1 280 ? -11.887 28.990 20.547 1.00 40.38 260 ARG A C 1
ATOM 1947 O O . ARG A 1 280 ? -12.756 28.162 20.298 1.00 46.56 260 ARG A O 1
ATOM 1955 N N . ILE A 1 281 ? -12.054 30.274 20.311 1.00 40.70 261 ILE A N 1
ATOM 1956 C CA . ILE A 1 281 ? -13.204 30.754 19.563 1.00 46.19 261 ILE A CA 1
ATOM 1957 C C . ILE A 1 281 ? -13.154 30.217 18.120 1.00 44.05 261 ILE A C 1
ATOM 1958 O O . ILE A 1 281 ? -14.138 29.700 17.617 1.00 46.53 261 ILE A O 1
ATOM 1963 N N . 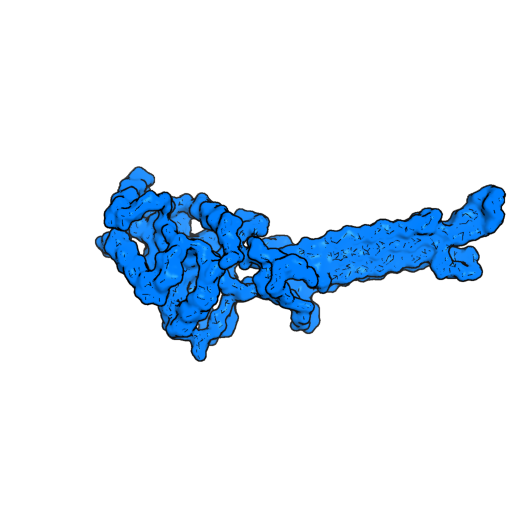ILE A 1 282 ? -11.994 30.330 17.482 1.00 46.50 262 ILE A N 1
ATOM 1964 C CA . ILE A 1 282 ? -11.842 29.864 16.101 1.00 42.20 262 ILE A CA 1
ATOM 1965 C C . ILE A 1 282 ? -12.189 28.364 16.002 1.00 37.85 262 ILE A C 1
ATOM 1966 O O . ILE A 1 282 ? -12.934 27.957 15.131 1.00 40.90 262 ILE A O 1
ATOM 1971 N N . ILE A 1 283 ? -11.708 27.557 16.931 1.00 35.78 263 ILE A N 1
ATOM 1972 C CA . ILE A 1 283 ? -11.939 26.115 16.916 1.00 40.13 263 ILE A CA 1
ATOM 1973 C C . ILE A 1 283 ? -13.425 25.846 17.086 1.00 38.57 263 ILE A C 1
ATOM 1974 O O . ILE A 1 283 ? -14.022 25.028 16.400 1.00 44.17 263 ILE A O 1
ATOM 1979 N N . SER A 1 284 ? -14.002 26.501 18.056 1.00 45.29 264 SER A N 1
ATOM 1980 C CA . SER A 1 284 ? -15.414 26.354 18.335 1.00 48.54 264 SER A CA 1
ATOM 1981 C C . SER A 1 284 ? -16.304 26.760 17.112 1.00 45.97 264 SER A C 1
ATOM 1982 O O . SER A 1 284 ? -17.224 26.028 16.736 1.00 41.59 264 SER A O 1
ATOM 1985 N N . GLU A 1 285 ? -16.036 27.912 16.495 1.00 44.15 265 GLU A N 1
ATOM 1986 C CA . GLU A 1 285 ? -16.761 28.279 15.259 1.00 46.50 265 GLU A CA 1
ATOM 1987 C C . GLU A 1 285 ? -16.611 27.222 14.150 1.00 44.69 265 GLU A C 1
ATOM 1988 O O . GLU A 1 285 ? -17.605 26.862 13.476 1.00 44.59 265 GLU A O 1
ATOM 1994 N N . LEU A 1 286 ? -15.404 26.681 14.001 1.00 40.74 266 LEU A N 1
ATOM 1995 C CA . LEU A 1 286 ? -15.135 25.650 13.012 1.00 44.21 266 LEU A CA 1
ATOM 1996 C C . LEU A 1 286 ? -15.973 24.405 13.247 1.00 41.98 266 LEU A C 1
ATOM 1997 O O . LEU A 1 286 ? -16.609 23.857 12.328 1.00 38.88 266 LEU A O 1
ATOM 2002 N N . GLU A 1 287 ? -15.957 23.926 14.475 1.00 38.09 267 GLU A N 1
ATOM 2003 C CA . GLU A 1 287 ? -16.710 22.701 14.833 1.00 42.55 267 GLU A CA 1
ATOM 2004 C C . GLU A 1 287 ? -18.225 22.848 14.649 1.00 43.15 267 GLU A C 1
ATOM 2005 O O . GLU A 1 287 ? -18.919 21.889 14.334 1.00 41.00 267 GLU A O 1
ATOM 2011 N N . LYS A 1 288 ? -18.722 24.045 14.890 1.00 39.93 268 LYS A N 1
ATOM 2012 C CA . LYS A 1 288 ? -20.141 24.314 14.712 1.00 47.10 268 LYS A CA 1
ATOM 2013 C C . LYS A 1 288 ? -20.541 24.234 13.235 1.00 47.96 268 LYS A C 1
ATOM 2014 O O . LYS A 1 288 ? -21.584 23.663 12.882 1.00 44.65 268 LYS A O 1
ATOM 2020 N N . TYR A 1 289 ? -19.701 24.800 12.376 1.00 44.23 269 TYR A N 1
ATOM 2021 C CA . TYR A 1 289 ? -20.012 24.875 10.931 1.00 40.09 269 TYR A CA 1
ATOM 2022 C C . TYR A 1 289 ? -20.030 23.524 10.245 1.00 38.45 269 TYR A C 1
ATOM 2023 O O . TYR A 1 289 ? -20.928 23.218 9.416 1.00 36.90 269 TYR A O 1
ATOM 2032 N N . SER A 1 290 ? -19.019 22.730 10.552 1.00 34.40 270 SER A N 1
ATOM 2033 C CA . SER A 1 290 ? -18.859 21.455 9.920 1.00 37.93 270 SER A CA 1
ATOM 2034 C C . SER A 1 290 ? -17.970 20.500 10.675 1.00 45.06 270 SER A C 1
ATOM 2035 O O . SER A 1 290 ? -16.803 20.819 10.987 1.00 40.13 270 SER A O 1
ATOM 2038 N N . GLN A 1 291 ? -18.464 19.278 10.822 1.00 40.76 271 GLN A N 1
ATOM 2039 C CA . GLN A 1 291 ? -17.763 18.265 11.564 1.00 48.01 271 GLN A CA 1
ATOM 2040 C C . GLN A 1 291 ? -16.683 17.617 10.708 1.00 43.26 271 GLN A C 1
ATOM 2041 O O . GLN A 1 291 ? -15.656 17.148 11.233 1.00 43.78 271 GLN A O 1
ATOM 2047 N N . ASP A 1 292 ? -16.914 17.526 9.404 1.00 39.33 272 ASP A N 1
ATOM 2048 C CA . ASP A 1 292 ? -15.872 17.058 8.502 1.00 41.45 272 ASP A CA 1
ATOM 2049 C C . ASP A 1 292 ? -14.742 18.073 8.469 1.00 37.66 272 ASP A C 1
ATOM 2050 O O . ASP A 1 292 ? -13.589 17.689 8.529 1.00 40.94 272 ASP A O 1
ATOM 2055 N N . LEU A 1 293 ? -15.084 19.365 8.456 1.00 32.20 273 LEU A N 1
ATOM 2056 C CA . LEU A 1 293 ? -14.066 20.396 8.387 1.00 37.34 273 LEU A CA 1
ATOM 2057 C C . LEU A 1 293 ? -13.240 20.395 9.675 1.00 40.23 273 LEU A C 1
ATOM 2058 O O . LEU A 1 293 ? -12.005 20.481 9.656 1.00 36.98 273 LEU A O 1
ATOM 2063 N N . ALA A 1 294 ? -13.930 20.226 10.801 1.00 40.58 274 ALA A N 1
ATOM 2064 C CA . ALA A 1 294 ? -13.259 20.128 12.086 1.00 44.13 274 ALA A CA 1
ATOM 2065 C C . ALA A 1 294 ? -12.438 18.878 12.321 1.00 42.40 274 ALA A C 1
ATOM 2066 O O . ALA A 1 294 ? -11.653 18.897 13.257 1.00 42.72 274 ALA A O 1
ATOM 2068 N N . THR A 1 295 ? -12.613 17.800 11.554 1.00 37.90 275 THR A N 1
ATOM 2069 C CA . THR A 1 295 ? -11.775 16.624 11.728 1.00 40.75 275 THR A CA 1
ATOM 2070 C C . THR A 1 295 ? -10.600 16.607 10.739 1.00 39.30 275 THR A C 1
ATOM 2071 O O . THR A 1 295 ? -9.837 15.648 10.710 1.00 43.30 275 THR A O 1
ATOM 2075 N N . LYS A 1 296 ? -10.432 17.648 9.924 1.00 39.64 276 LYS A N 1
ATOM 2076 C CA . LYS A 1 296 ? -9.311 17.668 8.996 1.00 38.92 276 LYS A CA 1
ATOM 2077 C C . LYS A 1 296 ? -8.005 17.855 9.786 1.00 31.86 276 LYS A C 1
ATOM 2078 O O . LYS A 1 296 ? -7.994 18.556 10.777 1.00 29.14 276 LYS A O 1
ATOM 2084 N N . PRO A 1 297 ? -6.914 17.293 9.296 1.00 35.78 277 PRO A N 1
ATOM 2085 C CA . PRO A 1 297 ? -5.609 17.600 9.923 1.00 37.77 277 PRO A CA 1
ATOM 2086 C C . PRO A 1 297 ? -5.464 19.122 10.019 1.00 36.15 277 PRO A C 1
ATOM 2087 O O . PRO A 1 297 ? -5.797 19.825 9.097 1.00 34.92 277 PRO A O 1
ATOM 2091 N N . ARG A 1 298 ? -5.072 19.614 11.164 1.00 35.85 278 ARG A N 1
ATOM 2092 C CA . ARG A 1 298 ? -4.999 21.016 11.424 1.00 39.80 278 ARG A CA 1
ATOM 2093 C C . ARG A 1 298 ? -3.689 21.366 12.134 1.00 36.92 278 ARG A C 1
ATOM 2094 O O . ARG A 1 298 ? -3.427 20.786 13.172 1.00 40.13 278 ARG A O 1
ATOM 2102 N N . TRP A 1 299 ? -2.879 22.331 11.629 1.00 32.12 279 TRP A N 1
ATOM 2103 C CA . TRP A 1 299 ? -1.597 22.649 12.246 1.00 31.96 279 TRP A CA 1
ATOM 2104 C C . TRP A 1 299 ? -1.642 24.062 12.778 1.00 37.86 279 TRP A C 1
ATOM 2105 O O . TRP A 1 299 ? -2.175 24.936 12.118 1.00 34.53 279 TRP A O 1
ATOM 2116 N N . LEU A 1 300 ? -1.078 24.281 13.968 1.00 37.30 280 LEU A N 1
ATOM 2117 C CA . LEU A 1 300 ? -0.939 25.621 14.525 1.00 38.34 280 LEU A CA 1
ATOM 2118 C C . LEU A 1 300 ? 0.226 26.298 13.912 1.00 35.88 280 LEU A C 1
ATOM 2119 O O . LEU A 1 300 ? 1.334 25.732 13.873 1.00 35.77 280 LEU A O 1
ATOM 2124 N N . VAL A 1 301 ? 0.013 27.537 13.486 1.00 32.30 281 VAL A N 1
ATOM 2125 C CA . VAL A 1 301 ? 1.064 28.323 12.947 1.00 32.95 281 VAL A CA 1
ATOM 2126 C C . VAL A 1 301 ? 1.045 29.725 13.602 1.00 37.45 281 VAL A C 1
ATOM 2127 O O . VAL A 1 301 ? 0.091 30.489 13.414 1.00 35.05 281 VAL A O 1
ATOM 2131 N N . PHE A 1 302 ? 2.088 30.030 14.380 1.00 40.98 282 PHE A N 1
ATOM 2132 C CA . PHE A 1 302 ? 2.192 31.331 15.073 1.00 39.26 282 PHE A CA 1
ATOM 2133 C C . PHE A 1 302 ? 2.895 32.290 14.177 1.00 36.36 282 PHE A C 1
ATOM 2134 O O . PHE A 1 302 ? 3.977 31.998 13.693 1.00 39.04 282 PHE A O 1
ATOM 2142 N N . ASN A 1 303 ? 2.299 33.464 14.005 1.00 34.36 283 ASN A N 1
ATOM 2143 C CA . ASN A 1 303 ? 2.767 34.473 13.079 1.00 37.52 283 ASN A CA 1
ATOM 2144 C C . ASN A 1 303 ? 3.204 35.770 13.795 1.00 38.10 283 ASN A C 1
ATOM 2145 O O . ASN A 1 303 ? 2.854 35.984 14.951 1.00 38.86 283 ASN A O 1
ATOM 2150 N N . LYS A 1 304 ? 3.926 36.613 13.073 1.00 42.13 284 LYS A N 1
ATOM 2151 C CA . LYS A 1 304 ? 4.457 37.921 13.559 1.00 45.88 284 LYS A CA 1
ATOM 2152 C C . LYS A 1 304 ? 5.561 37.753 14.624 1.00 46.93 284 LYS A C 1
ATOM 2153 O O . LYS A 1 304 ? 5.663 38.556 15.543 1.00 51.27 284 LYS A O 1
ATOM 2159 N N . ILE A 1 305 ? 6.375 36.698 14.480 1.00 48.13 285 ILE A N 1
ATOM 2160 C CA . ILE A 1 305 ? 7.517 36.448 15.364 1.00 47.69 285 ILE A CA 1
ATOM 2161 C C . ILE A 1 305 ? 8.658 37.454 15.155 1.00 50.79 285 ILE A C 1
ATOM 2162 O O . ILE A 1 305 ? 9.535 37.583 15.999 1.00 50.55 285 ILE A O 1
ATOM 2167 N N . ASP A 1 306 ? 8.676 38.124 14.013 1.00 52.03 286 ASP A N 1
ATOM 2168 C CA . ASP A 1 306 ? 9.641 39.201 13.753 1.00 53.98 286 ASP A CA 1
ATOM 2169 C C . ASP A 1 306 ? 9.567 40.349 14.783 1.00 57.48 286 ASP A C 1
ATOM 2170 O O . ASP A 1 306 ? 10.570 40.991 15.035 1.00 64.80 286 ASP A O 1
ATOM 2175 N N . LEU A 1 307 ? 8.383 40.613 15.334 1.00 63.91 287 LEU A N 1
ATOM 2176 C CA . LEU A 1 307 ? 8.190 41.685 16.317 1.00 65.14 287 LEU A CA 1
ATOM 2177 C C . LEU A 1 307 ? 8.857 41.378 17.651 1.00 70.36 287 LEU A C 1
ATOM 2178 O O . LEU A 1 307 ? 9.215 42.298 18.372 1.00 72.55 287 LEU A O 1
ATOM 2183 N N . LEU A 1 308 ? 9.003 40.092 17.971 1.00 67.50 288 LEU A N 1
ATOM 2184 C CA . LEU A 1 308 ? 9.580 39.638 19.228 1.00 67.64 288 LEU A CA 1
ATOM 2185 C C . LEU A 1 308 ? 10.998 39.129 19.032 1.00 66.86 288 LEU A C 1
ATOM 2186 O O . LEU A 1 308 ? 11.449 38.928 17.902 1.00 61.12 288 LEU A O 1
ATOM 2191 N N . ASP A 1 309 ? 11.696 38.927 20.154 1.00 65.54 289 ASP A N 1
ATOM 2192 C CA . ASP A 1 309 ? 13.017 38.290 20.151 1.00 62.38 289 ASP A CA 1
ATOM 2193 C C . ASP A 1 309 ? 12.756 36.781 20.044 1.00 56.15 289 ASP A C 1
ATOM 2194 O O . ASP A 1 309 ? 11.728 36.298 20.517 1.00 52.84 289 ASP A O 1
ATOM 2199 N N . LYS A 1 310 ? 13.716 36.085 19.432 1.00 61.73 290 LYS A N 1
ATOM 2200 C CA . LYS A 1 310 ? 13.618 34.680 19.029 1.00 63.81 290 LYS A CA 1
ATOM 2201 C C . LYS A 1 310 ? 13.188 33.761 20.149 1.00 73.31 290 LYS A C 1
ATOM 2202 O O . LYS A 1 310 ? 12.225 33.012 19.992 1.00 74.11 290 LYS A O 1
ATOM 2208 N N . VAL A 1 311 ? 13.884 33.830 21.287 1.00 72.81 291 VAL A N 1
ATOM 2209 C CA . VAL A 1 311 ? 13.651 32.882 22.388 1.00 72.77 291 VAL A CA 1
ATOM 2210 C C . VAL A 1 311 ? 12.294 33.168 23.048 1.00 67.09 291 VAL A C 1
ATOM 2211 O O . VAL A 1 311 ? 11.535 32.237 23.316 1.00 75.70 291 VAL A O 1
ATOM 2215 N N . GLU A 1 312 ? 12.004 34.453 23.264 1.00 61.86 292 GLU A N 1
ATOM 2216 C CA . GLU A 1 312 ? 10.720 34.958 23.755 1.00 62.59 292 GLU A CA 1
ATOM 2217 C C . GLU A 1 312 ? 9.543 34.472 22.903 1.00 62.49 292 GLU A C 1
ATOM 2218 O O . GLU A 1 312 ? 8.548 34.003 23.446 1.00 58.83 292 GLU A O 1
ATOM 2224 N N . ALA A 1 313 ? 9.662 34.586 21.580 1.00 57.07 293 ALA A N 1
ATOM 2225 C CA . ALA A 1 313 ? 8.623 34.021 20.691 1.00 61.34 293 ALA A CA 1
ATOM 2226 C C . ALA A 1 313 ? 8.367 32.529 20.991 1.00 58.08 293 ALA A C 1
ATOM 2227 O O . ALA A 1 313 ? 7.218 32.092 21.136 1.00 53.79 293 ALA A O 1
ATOM 2229 N N . GLU A 1 314 ? 9.455 31.771 21.134 1.00 60.12 294 GLU A N 1
ATOM 2230 C CA . GLU A 1 314 ? 9.374 30.330 21.420 1.00 62.05 294 GLU A CA 1
ATOM 2231 C C . GLU A 1 314 ? 8.702 30.005 22.753 1.00 61.75 294 GLU A C 1
ATOM 2232 O O . GLU A 1 314 ? 7.978 29.004 22.861 1.00 58.70 294 GLU A O 1
ATOM 2238 N N . GLU A 1 315 ? 8.927 30.858 23.750 1.00 66.75 295 GLU A N 1
ATOM 2239 C CA . GLU A 1 315 ? 8.296 30.709 25.079 1.00 74.25 295 GLU A CA 1
ATOM 2240 C C . GLU A 1 315 ? 6.806 30.903 24.943 1.00 67.17 295 GLU A C 1
ATOM 2241 O O . GLU A 1 315 ? 5.989 30.054 25.328 1.00 69.25 295 GLU A O 1
ATOM 2247 N N . LYS A 1 316 ? 6.480 32.054 24.373 1.00 64.94 296 LYS A N 1
ATOM 2248 C CA . LYS A 1 316 ? 5.105 32.496 24.203 1.00 65.69 296 LYS A CA 1
ATOM 2249 C C . LYS A 1 316 ? 4.303 31.425 23.467 1.00 57.25 296 LYS A C 1
ATOM 2250 O O . LYS A 1 316 ? 3.189 31.110 23.867 1.00 61.29 296 LYS A O 1
ATOM 2256 N N . ALA A 1 317 ? 4.922 30.857 22.430 1.00 56.57 297 ALA A N 1
ATOM 2257 C CA . ALA A 1 317 ? 4.338 29.811 21.610 1.00 58.21 297 ALA A CA 1
ATOM 2258 C C . ALA A 1 317 ? 4.185 28.513 22.364 1.00 59.82 297 ALA A C 1
ATOM 2259 O O . ALA A 1 317 ? 3.129 27.877 22.315 1.00 52.07 297 ALA A O 1
ATOM 2261 N N . LYS A 1 318 ? 5.241 28.079 23.033 1.00 66.38 298 LYS A N 1
ATOM 2262 C CA . LYS A 1 318 ? 5.123 26.866 23.853 1.00 69.50 298 LYS A CA 1
ATOM 2263 C C . LYS A 1 318 ? 4.005 27.011 24.897 1.00 62.92 298 LYS A C 1
ATOM 2264 O O . LYS A 1 318 ? 3.214 26.087 25.089 1.00 59.76 298 LYS A O 1
ATOM 2270 N N . ALA A 1 319 ? 3.913 28.183 25.521 1.00 57.64 299 ALA A N 1
ATOM 2271 C CA . ALA A 1 319 ? 2.907 28.426 26.545 1.00 62.00 299 ALA A CA 1
ATOM 2272 C C . ALA A 1 319 ? 1.492 28.366 25.978 1.00 61.87 299 ALA A C 1
ATOM 2273 O O . ALA A 1 319 ? 0.614 27.739 26.601 1.00 59.87 299 ALA A O 1
ATOM 2275 N N . ILE A 1 320 ? 1.268 28.990 24.806 1.00 53.68 300 ILE A N 1
ATOM 2276 C CA . ILE A 1 320 ?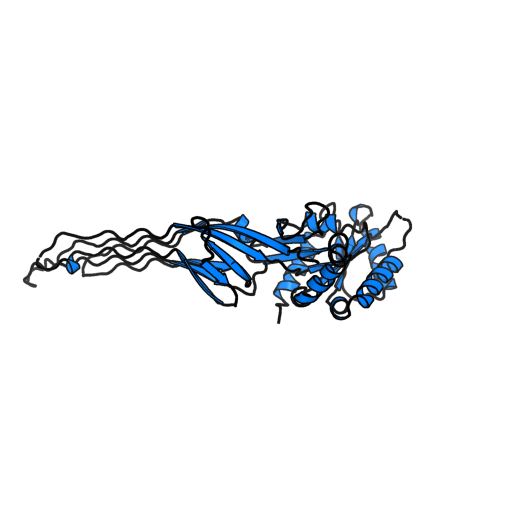 -0.058 28.939 24.148 1.00 51.74 300 ILE A CA 1
ATOM 2277 C C . ILE A 1 320 ? -0.432 27.498 23.803 1.00 52.09 300 ILE A C 1
ATOM 2278 O O . ILE A 1 320 ? -1.554 27.069 24.045 1.00 54.35 300 ILE A O 1
ATOM 2283 N N . ALA A 1 321 ? 0.514 26.754 23.248 1.00 54.79 301 ALA A N 1
ATOM 2284 C CA . ALA A 1 321 ? 0.306 25.336 22.931 1.00 59.68 301 ALA A CA 1
ATOM 2285 C C . ALA A 1 321 ? -0.025 24.507 24.161 1.00 68.65 301 ALA A C 1
ATOM 2286 O O . ALA A 1 321 ? -0.944 23.664 24.132 1.00 66.92 301 ALA A O 1
ATOM 2288 N N . GLU A 1 322 ? 0.739 24.742 25.228 1.00 73.47 302 GLU A N 1
ATOM 2289 C CA . GLU A 1 322 ? 0.517 24.051 26.504 1.00 78.32 302 GLU A CA 1
ATOM 2290 C C . GLU A 1 322 ? -0.936 24.291 26.961 1.00 68.81 302 GLU A C 1
ATOM 2291 O O . GLU A 1 322 ? -1.703 23.337 27.129 1.00 66.18 302 GLU A O 1
ATOM 2297 N N . ALA A 1 323 ? -1.313 25.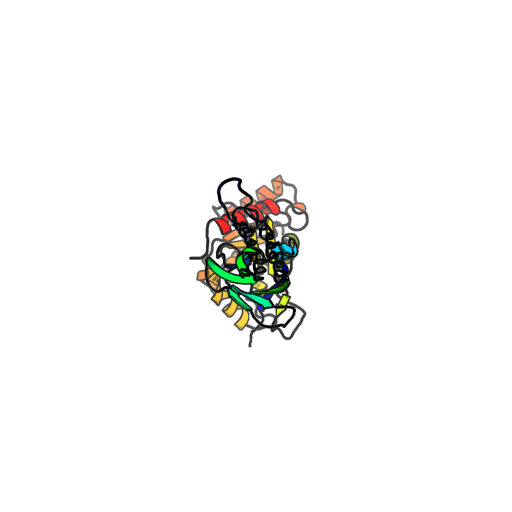568 27.070 1.00 62.76 303 ALA A N 1
ATOM 2298 C CA . ALA A 1 323 ? -2.650 25.996 27.516 1.00 62.77 303 ALA A CA 1
ATOM 2299 C C . ALA A 1 323 ? -3.834 25.483 26.690 1.00 65.33 303 ALA A C 1
ATOM 2300 O O . ALA A 1 323 ? -4.930 25.374 27.231 1.00 66.31 303 ALA A O 1
ATOM 2302 N N . LEU A 1 324 ? -3.622 25.183 25.400 1.00 66.46 304 LEU A N 1
ATOM 2303 C CA . LEU A 1 324 ? -4.650 24.543 24.542 1.00 60.41 304 LEU A CA 1
ATOM 2304 C C . LEU A 1 324 ? -4.634 23.026 24.627 1.00 62.06 304 LEU A C 1
ATOM 2305 O O . LEU A 1 324 ? -5.483 22.377 24.037 1.00 71.21 304 LEU A O 1
ATOM 2310 N N . GLY A 1 325 ? -3.658 22.453 25.318 1.00 62.27 305 GLY A N 1
ATOM 2311 C CA . GLY A 1 325 ? -3.486 21.012 25.351 1.00 65.00 305 GLY A CA 1
ATOM 2312 C C . GLY A 1 325 ? -3.050 20.482 24.005 1.00 67.64 305 GLY A C 1
ATOM 2313 O O . GLY A 1 325 ? -3.312 19.314 23.658 1.00 57.40 305 GLY A O 1
ATOM 2314 N N . TRP A 1 326 ? -2.361 21.334 23.250 1.00 65.69 306 TRP A N 1
ATOM 2315 C CA . TRP A 1 326 ? -1.932 20.981 21.908 1.00 62.95 306 TRP A CA 1
ATOM 2316 C C . TRP A 1 326 ? -0.609 20.234 21.988 1.00 64.29 306 TRP A C 1
ATOM 2317 O O . TRP A 1 326 ? 0.399 20.804 22.394 1.00 63.80 306 TRP A O 1
ATOM 2328 N N . GLU A 1 327 ? -0.629 18.970 21.571 1.00 65.30 307 GLU A N 1
ATOM 2329 C CA . GLU A 1 327 ? 0.502 18.047 21.692 1.00 77.77 307 GLU A CA 1
ATOM 2330 C C . GLU A 1 327 ? 1.393 17.976 20.427 1.00 82.88 307 GLU A C 1
ATOM 2331 O O . GLU A 1 327 ? 2.593 17.699 20.531 1.00 84.79 307 GLU A O 1
ATOM 2337 N N . ASP A 1 328 ? 0.810 18.223 19.251 1.00 81.28 308 ASP A N 1
ATOM 2338 C CA . ASP A 1 328 ? 1.550 18.194 17.972 1.00 78.84 308 ASP A CA 1
ATOM 2339 C C . ASP A 1 328 ? 2.623 19.274 17.821 1.00 75.57 308 ASP A C 1
ATOM 2340 O O . ASP A 1 328 ? 2.658 20.264 18.568 1.00 79.38 308 ASP A O 1
ATOM 2345 N N . LYS A 1 329 ? 3.482 19.060 16.823 1.00 66.43 309 LYS A N 1
ATOM 2346 C CA . LYS A 1 329 ? 4.348 20.102 16.292 1.00 64.35 309 LYS A CA 1
ATOM 2347 C C . LYS A 1 329 ? 3.537 21.294 15.746 1.00 63.45 309 LYS A C 1
ATOM 2348 O O . LYS A 1 329 ? 2.512 21.123 15.073 1.00 52.12 309 LYS A O 1
ATOM 2354 N N . TYR A 1 330 ? 4.063 22.488 16.003 1.00 59.48 310 TYR A N 1
ATOM 2355 C CA . TYR A 1 330 ? 3.502 23.747 15.493 1.00 50.55 310 TYR A CA 1
ATOM 2356 C C . TYR A 1 330 ? 4.645 24.512 14.867 1.00 47.60 310 TYR A C 1
ATOM 2357 O O . TYR A 1 330 ? 5.812 24.090 14.969 1.00 46.30 310 TYR A O 1
ATOM 2366 N N . TYR A 1 331 ? 4.318 25.630 14.210 1.00 39.06 311 TYR A N 1
ATOM 2367 C CA . TYR A 1 331 ? 5.274 26.373 13.441 1.00 36.23 311 TYR A CA 1
ATOM 2368 C C . TYR A 1 331 ? 5.293 27.801 13.944 1.00 37.39 311 TYR A C 1
ATOM 2369 O O . TYR A 1 331 ? 4.286 28.289 14.423 1.00 39.34 311 TYR A O 1
ATOM 2378 N N . LEU A 1 332 ? 6.447 28.434 13.809 1.00 36.92 312 LEU A N 1
ATOM 2379 C CA . LEU A 1 332 ? 6.660 29.870 14.035 1.00 39.76 312 LEU A CA 1
ATOM 2380 C C . LEU A 1 332 ? 7.093 30.515 12.744 1.00 37.22 312 LEU A C 1
ATOM 2381 O O . LEU A 1 332 ? 8.057 30.086 12.141 1.00 37.81 312 LEU A O 1
ATOM 2386 N N . ILE A 1 333 ? 6.436 31.601 12.338 1.00 32.79 313 ILE A N 1
ATOM 2387 C CA . ILE A 1 333 ? 6.776 32.220 11.082 1.00 33.75 313 ILE A CA 1
ATOM 2388 C C . ILE A 1 333 ? 6.608 33.740 11.184 1.00 34.20 313 ILE A C 1
ATOM 2389 O O . ILE A 1 333 ? 5.946 34.224 12.094 1.00 33.65 313 ILE A O 1
ATOM 2394 N N . SER A 1 334 ? 7.220 34.460 10.258 1.00 36.72 314 SER A N 1
ATOM 2395 C CA . SER A 1 334 ? 6.800 35.839 9.964 1.00 36.22 314 SER A CA 1
ATOM 2396 C C . SER A 1 334 ? 6.336 35.873 8.544 1.00 29.81 314 SER A C 1
ATOM 2397 O O . SER A 1 334 ? 7.143 35.777 7.617 1.00 37.37 314 SER A O 1
ATOM 2400 N N . ALA A 1 335 ? 5.052 36.065 8.352 1.00 31.71 315 ALA A N 1
ATOM 2401 C CA . ALA A 1 335 ? 4.523 36.204 7.001 1.00 31.91 315 ALA A CA 1
ATOM 2402 C C . ALA A 1 335 ? 5.034 37.456 6.299 1.00 38.27 315 ALA A C 1
ATOM 2403 O O . ALA A 1 335 ? 5.195 37.439 5.059 1.00 34.16 315 ALA A O 1
ATOM 2405 N N . ALA A 1 336 ? 5.310 38.511 7.095 1.00 41.11 316 ALA A N 1
ATOM 2406 C CA . ALA A 1 336 ? 5.959 39.765 6.591 1.00 44.33 316 ALA A CA 1
ATOM 2407 C C . ALA A 1 336 ? 7.385 39.583 6.066 1.00 44.12 316 ALA A C 1
ATOM 2408 O O . ALA A 1 336 ? 7.680 39.961 4.916 1.00 43.76 316 ALA A O 1
ATOM 2410 N N . SER A 1 337 ? 8.255 38.988 6.877 1.00 42.72 317 SER A N 1
ATOM 2411 C CA . SER A 1 337 ? 9.669 38.855 6.531 1.00 42.13 317 SER A CA 1
ATOM 2412 C C . SER A 1 337 ? 10.038 37.569 5.780 1.00 41.38 317 SER A C 1
ATOM 2413 O O . SER A 1 337 ? 11.085 37.485 5.147 1.00 42.74 317 SER A O 1
ATOM 2416 N N . GLY A 1 338 ? 9.190 36.553 5.835 1.00 40.52 318 GLY A N 1
ATOM 2417 C CA . GLY A 1 338 ? 9.517 35.283 5.191 1.00 39.06 318 GLY A CA 1
ATOM 2418 C C . GLY A 1 338 ? 10.111 34.265 6.145 1.00 41.92 318 GLY A C 1
ATOM 2419 O O . GLY A 1 338 ? 10.179 33.083 5.799 1.00 41.39 318 GLY A O 1
ATOM 2420 N N . LEU A 1 339 ? 10.459 34.660 7.372 1.00 39.35 319 LEU A N 1
ATOM 2421 C CA . LEU A 1 339 ? 11.080 33.720 8.291 1.00 38.53 319 LEU A CA 1
ATOM 2422 C C . LEU A 1 339 ? 10.187 32.481 8.565 1.00 36.04 319 LEU A C 1
ATOM 2423 O O . LEU A 1 339 ? 9.036 32.614 8.988 1.00 32.81 319 LEU A O 1
ATOM 2428 N N . GLY A 1 340 ? 10.735 31.293 8.314 1.00 35.93 320 GLY A N 1
ATOM 2429 C CA . GLY A 1 340 ? 10.022 30.004 8.501 1.00 37.46 320 GLY A CA 1
ATOM 2430 C C . GLY A 1 340 ? 8.946 29.632 7.449 1.00 37.48 320 GLY A C 1
ATOM 2431 O O . GLY A 1 340 ? 8.366 28.521 7.479 1.00 31.20 320 GLY A O 1
ATOM 2432 N N . VAL A 1 341 ? 8.698 30.510 6.483 1.00 33.69 321 VAL A N 1
ATOM 2433 C CA . VAL A 1 341 ? 7.563 30.304 5.571 1.00 35.27 321 VAL A CA 1
ATOM 2434 C C . VAL A 1 341 ? 7.850 29.192 4.578 1.00 36.64 321 VAL A C 1
ATOM 2435 O O . VAL A 1 341 ? 6.995 28.291 4.376 1.00 34.43 321 VAL A O 1
ATOM 2439 N N . LYS A 1 342 ? 9.040 29.221 3.976 1.00 34.04 322 LYS A N 1
ATOM 2440 C CA . LYS A 1 342 ? 9.404 28.203 3.013 1.00 40.55 322 LYS A CA 1
ATOM 2441 C C . LYS A 1 342 ? 9.454 26.825 3.657 1.00 36.23 322 LYS A C 1
ATOM 2442 O O . LYS A 1 342 ? 8.967 25.900 3.070 1.00 33.51 322 LYS A O 1
ATOM 2448 N N . ASP A 1 343 ? 10.005 26.705 4.866 1.00 32.09 323 ASP A N 1
ATOM 2449 C CA . ASP A 1 343 ? 9.955 25.420 5.573 1.00 34.36 323 ASP A CA 1
ATOM 2450 C C . ASP A 1 343 ? 8.534 24.890 5.827 1.00 32.68 323 ASP A C 1
ATOM 2451 O O . ASP A 1 343 ? 8.272 23.708 5.707 1.00 31.68 323 ASP A O 1
ATOM 2456 N N . LEU A 1 344 ? 7.638 25.776 6.240 1.00 30.55 324 LEU A N 1
ATOM 2457 C CA . LEU A 1 344 ? 6.221 25.427 6.388 1.00 29.47 324 LEU A CA 1
ATOM 2458 C C . LEU A 1 344 ? 5.577 24.956 5.059 1.00 30.59 324 LEU A C 1
ATOM 2459 O O . LEU A 1 344 ? 4.908 23.907 5.018 1.00 27.70 324 LEU A O 1
ATOM 2464 N N . CYS A 1 345 ? 5.819 25.689 3.986 1.00 28.79 325 CYS A N 1
ATOM 2465 C CA . CYS A 1 345 ? 5.253 25.321 2.695 1.00 29.64 325 CYS A CA 1
ATOM 2466 C C . CYS A 1 345 ? 5.781 23.982 2.202 1.00 31.45 325 CYS A C 1
ATOM 2467 O O . CYS A 1 345 ? 5.014 23.228 1.624 1.00 28.17 325 CYS A O 1
ATOM 2470 N N . TRP A 1 346 ? 7.084 23.723 2.406 1.00 30.73 326 TRP A N 1
ATOM 2471 C CA . TRP A 1 346 ? 7.601 22.382 2.041 1.00 28.66 326 TRP A CA 1
ATOM 2472 C C . TRP A 1 346 ? 6.996 21.287 2.866 1.00 26.00 326 TRP A C 1
ATOM 2473 O O . TRP A 1 346 ? 6.854 20.124 2.366 1.00 27.70 326 TRP A O 1
ATOM 2484 N N . ASP A 1 347 ? 6.700 21.551 4.148 1.00 26.81 327 ASP A N 1
ATOM 2485 C CA . ASP A 1 347 ? 6.040 20.516 4.980 1.00 30.01 327 ASP A CA 1
ATOM 2486 C C . ASP A 1 347 ? 4.591 20.243 4.496 1.00 29.43 327 ASP A C 1
ATOM 2487 O O . ASP A 1 347 ? 4.107 19.090 4.474 1.00 26.79 327 ASP A O 1
ATOM 2492 N N . VAL A 1 348 ? 3.908 21.308 4.063 1.00 26.12 328 VAL A N 1
ATOM 2493 C CA . VAL A 1 348 ? 2.554 21.203 3.448 1.00 27.47 328 VAL A CA 1
ATOM 2494 C C . VAL A 1 348 ? 2.626 20.432 2.148 1.00 30.41 328 VAL A C 1
ATOM 2495 O O . VAL A 1 348 ? 1.852 19.482 1.948 1.00 32.11 328 VAL A O 1
ATOM 2499 N N . MET A 1 349 ? 3.648 20.714 1.339 1.00 26.18 329 MET A N 1
ATOM 2500 C CA . MET A 1 349 ? 3.812 20.005 0.076 1.00 29.24 329 MET A CA 1
ATOM 2501 C C . MET A 1 349 ? 4.065 18.536 0.327 1.00 29.60 329 MET A C 1
ATOM 2502 O O . MET A 1 349 ? 3.457 17.684 -0.374 1.00 29.67 329 MET A O 1
ATOM 2507 N N . THR A 1 350 ? 4.913 18.245 1.327 1.00 31.63 330 THR A N 1
ATOM 2508 C CA . THR A 1 350 ? 5.182 16.871 1.705 1.00 31.79 330 THR A CA 1
ATOM 2509 C C . THR A 1 350 ? 3.889 16.125 2.118 1.00 30.05 330 THR A C 1
ATOM 2510 O O . THR A 1 350 ? 3.626 15.017 1.685 1.00 31.46 330 THR A O 1
ATOM 2514 N N . PHE A 1 351 ? 3.151 16.705 3.042 1.00 30.48 331 PHE A N 1
ATOM 2515 C CA . PHE A 1 351 ? 1.879 16.177 3.447 1.00 32.01 331 PHE A CA 1
ATOM 2516 C C . PHE A 1 351 ? 0.951 15.917 2.242 1.00 34.83 331 PHE A C 1
ATOM 2517 O O . PHE A 1 351 ? 0.368 14.835 2.100 1.00 31.66 331 PHE A O 1
ATOM 2525 N N . ILE A 1 352 ? 0.825 16.904 1.368 1.00 28.70 332 ILE A N 1
ATOM 2526 C CA . ILE A 1 352 ? 0.041 16.725 0.145 1.00 31.92 332 ILE A CA 1
ATOM 2527 C C . ILE A 1 352 ? 0.483 15.561 -0.711 1.00 37.41 332 ILE A C 1
ATOM 2528 O O . ILE A 1 352 ? -0.369 14.798 -1.125 1.00 38.64 332 ILE A O 1
ATOM 2533 N N . ILE A 1 353 ? 1.794 15.401 -0.929 1.00 35.87 333 ILE A N 1
ATOM 2534 C CA . ILE A 1 353 ? 2.334 14.338 -1.782 1.00 35.12 333 ILE A CA 1
ATOM 2535 C C . ILE A 1 353 ? 2.081 13.013 -1.110 1.00 33.85 333 ILE A C 1
ATOM 2536 O O . ILE A 1 353 ? 1.781 12.020 -1.778 1.00 40.65 333 ILE A O 1
ATOM 2541 N N . GLU A 1 354 ? 2.142 13.003 0.214 1.00 33.39 334 GLU A N 1
ATOM 2542 C CA . GLU A 1 354 ? 1.925 11.813 0.987 1.00 36.18 334 GLU A CA 1
ATOM 2543 C C . GLU A 1 354 ? 0.458 11.405 1.198 1.00 38.59 334 GLU A C 1
ATOM 2544 O O . GLU A 1 354 ? 0.197 10.260 1.571 1.00 35.49 334 GLU A O 1
ATOM 2550 N N . ASN A 1 355 ? -0.475 12.295 0.941 1.00 35.97 335 ASN A N 1
ATOM 2551 C CA . ASN A 1 355 ? -1.917 12.020 1.174 1.00 38.91 335 ASN A CA 1
ATOM 2552 C C . ASN A 1 355 ? -2.740 12.341 -0.039 1.00 39.34 335 ASN A C 1
ATOM 2553 O O . ASN A 1 355 ? -3.492 13.313 -0.050 1.00 38.26 335 ASN A O 1
ATOM 2558 N N . PRO A 1 356 ? -2.600 11.564 -1.103 1.00 46.38 336 PRO A N 1
ATOM 2559 C CA . PRO A 1 356 ? -3.375 11.888 -2.295 1.00 45.06 336 PRO A CA 1
ATOM 2560 C C . PRO A 1 356 ? -4.883 11.679 -2.006 1.00 46.10 336 PRO A C 1
ATOM 2561 O O . PRO A 1 356 ? -5.239 11.039 -1.014 1.00 42.07 336 PRO A O 1
ATOM 2565 N N . VAL A 1 357 ? -5.760 12.303 -2.785 1.00 45.89 337 VAL A N 1
ATOM 2566 C CA . VAL A 1 357 ? -7.215 12.227 -2.477 1.00 49.91 337 VAL A CA 1
ATOM 2567 C C . VAL A 1 357 ? -7.687 10.804 -2.848 1.00 55.46 337 VAL A C 1
ATOM 2568 O O . VAL A 1 357 ? -7.405 10.327 -3.970 1.00 55.02 337 VAL A O 1
ATOM 2572 N N . VAL A 1 358 ? -8.342 10.123 -1.913 1.00 60.22 338 VAL A N 1
ATOM 2573 C CA . VAL A 1 358 ? -8.931 8.793 -2.204 1.00 77.99 338 VAL A CA 1
ATOM 2574 C C . VAL A 1 358 ? -10.043 8.470 -1.198 1.00 79.60 338 VAL A C 1
ATOM 2575 O O . VAL A 1 358 ? -10.738 9.377 -0.730 1.00 84.32 338 VAL A O 1
#